Protein AF-A0A7S4HK98-F1 (afdb_monomer)

Sequence (183 aa):
VSPEKKTRKKNAKKYRDILRKHVAGGAINLVSKVQLLEAEMMKRTGKNSSEVLRKYQGAIASATRSGFLQDAALFNHLCANYCQAATALEDDYEVYILKAHEQYTSWGALEVARSLREGYPNAFGKGSGFSLKSSFKGHRSSVKFGVMADVAKRHSFGLSDLSDEKREDSTTTRPSSCLQKRQ

Mean predicted aligned error: 14.78 Å

Nearest PDB structures (foldseek):
  4uer-assembly1_a  TM=5.475E-01  e=7.858E-01  Lachancea kluyveri
  4i1a-assembly3_B  TM=5.713E-01  e=3.923E+00  Bacillus subtilis subsp. subtilis str. 168
  4u1d-assembly3_A  TM=4.390E-01  e=2.062E+00  Saccharomyces cerevisiae S288C
  3cvn-assembly1_A  TM=4.508E-01  e=5.128E+00  unclassified
  6yxx-assembly1_BE  TM=4.884E-01  e=8.306E+00  Trypanosoma brucei brucei

Radius of gyration: 23.7 Å; Cα contacts (8 Å, |Δi|>4): 127; chains: 1; bounding box: 60×57×71 Å

Foldseek 3Di:
DPPVVVVVLVVLVVVLVVLVVVVVVPPLVSPLVNLLSVLVNCLVVPPDPVVSLVSLVVSLVSCVVVVVLQSNLVSLQVSLVSLCVDPVRVVPSLVSLVSSLVSCVVVPVPVVSVVSCVVCVVSPDDDDPPPPPPPPPDDPDDDPPDDDPDVVPVPPDDDDDDDDDDDDDDDDDYDDDDDDDDD

Solvent-accessible surface area (backbone atoms only — not comparable to full-atom values): 11222 Å² total; per-residue (Å²): 131,61,71,66,62,55,52,54,53,53,49,54,52,51,54,44,52,54,49,46,53,42,36,75,72,65,39,66,88,45,48,28,58,42,34,39,53,51,21,57,53,36,58,76,69,68,54,62,64,67,61,32,50,53,28,36,52,52,16,30,53,46,19,49,76,71,66,38,39,63,58,21,16,52,44,25,41,55,44,16,58,49,23,56,72,32,84,94,35,45,90,56,17,42,66,27,43,55,49,16,34,53,28,24,45,74,69,63,43,51,67,61,25,50,53,51,49,69,74,39,48,75,69,75,52,78,88,71,86,76,76,74,84,72,83,80,75,89,68,98,72,82,87,80,90,73,89,82,80,71,79,62,66,83,76,73,80,87,92,81,87,90,81,88,88,82,84,88,86,85,89,80,85,87,83,84,88,79,91,79,90,79,134

Organism: NCBI:txid265563

Secondary structure (DSSP, 8-state):
--HHHHHHHHHHHHHHHHHHHHHHTT-GGGHHHHHHHHHHHHHHHT--HHHHHHHHHHHHHHHHHTT-HHHHHHHHHHHHHHHHHSTTSGGGHHHHHHHHHHHHHHHT-HHHHHHHHHH-HHHH-S-----------------------TTSGGG----------------------------

pLDDT: mean 74.13, std 24.37, range [31.53, 96.31]

Structure (mmCIF, N/CA/C/O backbone):
data_AF-A0A7S4HK98-F1
#
_entry.id   AF-A0A7S4HK98-F1
#
loop_
_atom_site.group_PDB
_atom_site.id
_atom_site.type_symbol
_atom_site.label_atom_id
_atom_site.label_alt_id
_atom_site.label_comp_id
_atom_site.label_asym_id
_atom_site.label_entity_id
_atom_site.label_seq_id
_atom_site.pdbx_PDB_ins_code
_atom_site.Cartn_x
_atom_site.Cartn_y
_atom_site.Cartn_z
_atom_site.occupancy
_atom_site.B_iso_or_equiv
_atom_site.auth_seq_id
_atom_site.auth_comp_id
_atom_site.auth_asym_id
_atom_site.auth_atom_id
_atom_site.pdbx_PDB_model_num
ATOM 1 N N . VAL A 1 1 ? 4.332 19.457 17.292 1.00 61.91 1 VAL A N 1
ATOM 2 C CA . VAL A 1 1 ? 3.512 18.954 16.151 1.00 61.91 1 VAL A CA 1
ATOM 3 C C . VAL A 1 1 ? 2.540 20.044 15.712 1.00 61.91 1 VAL A C 1
ATOM 5 O O . VAL A 1 1 ? 1.670 20.381 16.509 1.00 61.91 1 VAL A O 1
ATOM 8 N N . SER A 1 2 ? 2.697 20.589 14.495 1.00 70.94 2 SER A N 1
ATOM 9 C CA . SER A 1 2 ? 1.791 21.600 13.905 1.00 70.94 2 SER A CA 1
ATOM 10 C C . SER A 1 2 ? 0.311 21.154 13.980 1.00 70.94 2 SER A C 1
ATOM 12 O O . SER A 1 2 ? 0.048 19.952 13.828 1.00 70.94 2 SER A O 1
ATOM 14 N N . PRO A 1 3 ? -0.647 22.066 14.252 1.00 70.56 3 PRO A N 1
ATOM 15 C CA . PRO A 1 3 ? -2.062 21.739 14.475 1.00 70.56 3 PRO A CA 1
ATOM 16 C C . PRO A 1 3 ? -2.681 20.909 13.342 1.00 70.56 3 PRO A C 1
ATOM 18 O O . PRO A 1 3 ? -3.393 19.941 13.614 1.00 70.56 3 PRO A O 1
ATOM 21 N N . GLU A 1 4 ? -2.315 21.171 12.086 1.00 77.50 4 GLU A N 1
ATOM 22 C CA . GLU A 1 4 ? -2.798 20.401 10.933 1.00 77.50 4 GLU A CA 1
ATOM 23 C C . GLU A 1 4 ? -2.441 18.914 11.010 1.00 77.50 4 GLU A C 1
ATOM 25 O O . GLU A 1 4 ? -3.256 18.036 10.711 1.00 77.50 4 GLU A O 1
ATOM 30 N N . LYS A 1 5 ? -1.215 18.601 11.447 1.00 74.88 5 LYS A N 1
ATOM 31 C CA . LYS A 1 5 ? -0.726 17.219 11.548 1.00 74.88 5 LYS A CA 1
ATOM 32 C C . LYS A 1 5 ? -1.523 16.438 12.599 1.00 74.88 5 LYS A C 1
ATOM 34 O O . LYS A 1 5 ? -1.794 15.251 12.403 1.00 74.88 5 LYS A O 1
ATOM 39 N N . LYS A 1 6 ? -1.948 17.102 13.684 1.00 76.06 6 LYS A N 1
ATOM 40 C CA . LYS A 1 6 ? -2.817 16.509 14.716 1.00 76.06 6 LYS A CA 1
ATOM 41 C C . LYS A 1 6 ? -4.207 16.199 14.149 1.00 76.06 6 LYS A C 1
ATOM 43 O O . LYS A 1 6 ? -4.704 15.094 14.364 1.00 76.06 6 LYS A O 1
ATOM 48 N N . THR A 1 7 ? -4.797 17.115 13.382 1.00 85.88 7 THR A N 1
ATOM 49 C CA . THR A 1 7 ? -6.105 16.915 12.733 1.00 85.88 7 THR A CA 1
ATOM 50 C C . THR A 1 7 ? -6.070 15.763 11.730 1.00 85.88 7 THR A C 1
ATOM 52 O O . THR A 1 7 ? -6.901 14.860 11.805 1.00 85.88 7 THR A O 1
ATOM 55 N N . ARG A 1 8 ? -5.046 15.697 10.866 1.00 85.31 8 ARG A N 1
ATOM 56 C CA . ARG A 1 8 ? -4.873 14.583 9.912 1.00 85.31 8 ARG A CA 1
ATOM 57 C C . ARG A 1 8 ? -4.751 13.228 10.620 1.00 85.31 8 ARG A C 1
ATOM 59 O O . ARG A 1 8 ? -5.340 12.249 10.170 1.00 85.31 8 ARG A O 1
ATOM 66 N N . LYS A 1 9 ? -4.043 13.162 11.756 1.00 85.25 9 LYS A N 1
ATOM 67 C CA . LYS A 1 9 ? -3.934 11.938 12.576 1.00 85.25 9 LYS A CA 1
ATOM 68 C C . LYS A 1 9 ? -5.287 11.511 13.157 1.00 85.25 9 LYS A C 1
ATOM 70 O O . LYS A 1 9 ? -5.614 10.327 13.118 1.00 85.25 9 LYS A O 1
ATOM 75 N N . LYS A 1 10 ? -6.074 12.461 13.677 1.00 88.25 10 LYS A N 1
ATOM 76 C CA . LYS A 1 10 ? -7.430 12.193 14.188 1.00 88.25 10 LYS A CA 1
ATOM 77 C C . LYS A 1 10 ? -8.343 11.663 13.079 1.00 88.25 10 LYS A C 1
ATOM 79 O O . LYS A 1 10 ? -9.004 10.647 13.276 1.00 88.25 10 LYS A O 1
ATOM 84 N N . ASN A 1 11 ? -8.309 12.289 11.904 1.00 89.50 11 ASN A N 1
ATOM 85 C CA . ASN A 1 11 ? -9.111 11.873 10.754 1.00 89.50 11 ASN A CA 1
ATOM 86 C C . ASN A 1 11 ? -8.724 10.472 10.263 1.00 89.50 11 ASN A C 1
ATOM 88 O O . ASN A 1 11 ? -9.602 9.639 10.070 1.00 89.50 11 ASN A O 1
ATOM 92 N N . ALA A 1 12 ? -7.426 10.170 10.148 1.00 88.06 12 ALA A N 1
ATOM 93 C CA . ALA A 1 12 ? -6.956 8.835 9.774 1.00 88.06 12 ALA A CA 1
ATOM 94 C C . ALA A 1 12 ? -7.471 7.750 10.737 1.00 88.06 12 ALA A C 1
ATOM 96 O O . ALA A 1 12 ? -7.967 6.715 10.294 1.00 88.06 12 ALA A O 1
ATOM 97 N N . LYS A 1 13 ? -7.433 8.017 12.052 1.00 90.94 13 LYS A N 1
ATOM 98 C CA . LYS A 1 13 ? -7.985 7.105 13.065 1.00 90.94 13 LYS A CA 1
ATOM 99 C C . LYS A 1 13 ? -9.496 6.910 12.886 1.00 90.94 13 LYS A C 1
ATOM 101 O O . LYS A 1 13 ? -9.953 5.772 12.866 1.00 90.94 13 LYS A O 1
ATOM 106 N N . LYS A 1 14 ? -10.248 8.000 12.683 1.00 93.25 14 LYS A N 1
ATOM 107 C CA . LYS A 1 14 ? -11.699 7.960 12.431 1.00 93.25 14 LYS A CA 1
ATOM 108 C C . LYS A 1 14 ? -12.036 7.091 11.215 1.00 93.25 14 LYS A C 1
ATOM 110 O O . LYS A 1 14 ? -12.877 6.206 11.323 1.00 93.25 14 LYS A O 1
ATOM 115 N N . TYR A 1 15 ? -11.368 7.305 10.080 1.00 92.31 15 TYR A N 1
ATOM 116 C CA . TYR A 1 15 ? -11.624 6.527 8.862 1.00 92.31 15 TYR A CA 1
ATOM 117 C C . TYR A 1 15 ? -11.269 5.051 9.024 1.00 92.31 15 TYR A C 1
ATOM 119 O O . TYR A 1 15 ? -12.039 4.186 8.612 1.00 92.31 15 TYR A O 1
ATOM 127 N N . ARG A 1 16 ? -10.154 4.751 9.695 1.00 93.44 16 ARG A N 1
ATOM 128 C CA . ARG A 1 16 ? -9.779 3.376 10.029 1.00 93.44 16 ARG A CA 1
ATOM 129 C C . ARG A 1 16 ? -10.846 2.690 10.889 1.00 93.44 16 ARG A C 1
ATOM 131 O O . ARG A 1 16 ? -11.178 1.535 10.636 1.00 93.44 16 ARG A O 1
ATOM 138 N N . ASP A 1 17 ? -11.407 3.388 11.875 1.00 94.25 17 ASP A N 1
ATOM 139 C CA . ASP A 1 17 ? -12.444 2.832 12.750 1.00 94.25 17 ASP A CA 1
ATOM 140 C C . ASP A 1 17 ? -13.768 2.588 12.011 1.00 94.25 17 ASP A C 1
ATOM 142 O O . ASP A 1 17 ? -14.392 1.546 12.217 1.00 94.25 17 ASP A O 1
ATOM 146 N N . ILE A 1 18 ? -14.151 3.488 11.100 1.00 95.06 18 ILE A N 1
ATOM 147 C CA . ILE A 1 18 ? -15.320 3.313 10.223 1.00 95.06 18 ILE A CA 1
ATOM 148 C C . ILE A 1 18 ? -15.142 2.074 9.339 1.00 95.06 18 ILE A C 1
ATOM 150 O O . ILE A 1 18 ? -15.997 1.190 9.340 1.00 95.06 18 ILE A O 1
ATOM 154 N N . LEU A 1 19 ? -14.012 1.959 8.635 1.00 94.38 19 LEU A N 1
ATOM 155 C CA . LEU A 1 19 ? -13.746 0.812 7.763 1.00 94.38 19 LEU A CA 1
ATOM 156 C C . LEU A 1 19 ? -13.720 -0.503 8.545 1.00 94.38 19 LEU A C 1
ATOM 158 O O . LEU A 1 19 ? -14.283 -1.497 8.098 1.00 94.38 19 LEU A O 1
ATOM 162 N N . ARG A 1 20 ? -13.146 -0.502 9.751 1.00 94.19 20 ARG A N 1
ATOM 163 C CA . ARG A 1 20 ? -13.158 -1.669 10.636 1.00 94.19 20 ARG A CA 1
ATOM 164 C C . ARG A 1 20 ? -14.574 -2.082 11.040 1.00 94.19 20 ARG A C 1
ATOM 166 O O . ARG A 1 20 ? -14.846 -3.276 11.096 1.00 94.19 20 ARG A O 1
ATOM 173 N N . LYS A 1 21 ? -15.477 -1.126 11.287 1.00 95.75 21 LYS A N 1
ATOM 174 C CA . LYS A 1 21 ? -16.890 -1.425 11.565 1.00 95.75 21 LYS A CA 1
ATOM 175 C C . LYS A 1 21 ? -17.556 -2.116 10.372 1.00 95.75 21 LYS A C 1
ATOM 177 O O . LYS A 1 21 ? -18.278 -3.085 10.567 1.00 95.75 21 LYS A O 1
ATOM 182 N N . HIS A 1 22 ? -17.272 -1.672 9.148 1.00 94.38 22 HIS A N 1
ATOM 183 C CA . HIS A 1 22 ? -17.785 -2.332 7.944 1.00 94.38 22 HIS A CA 1
ATOM 184 C C . HIS A 1 22 ? -17.199 -3.732 7.744 1.00 94.38 22 HIS A C 1
ATOM 186 O O . HIS A 1 22 ? -17.935 -4.653 7.405 1.00 94.38 22 HIS A O 1
ATOM 192 N N . VAL A 1 23 ? -15.902 -3.917 8.005 1.00 95.12 23 VAL A N 1
ATOM 193 C CA . VAL A 1 23 ? -15.266 -5.244 7.973 1.00 95.12 23 VAL A CA 1
ATOM 194 C C . VAL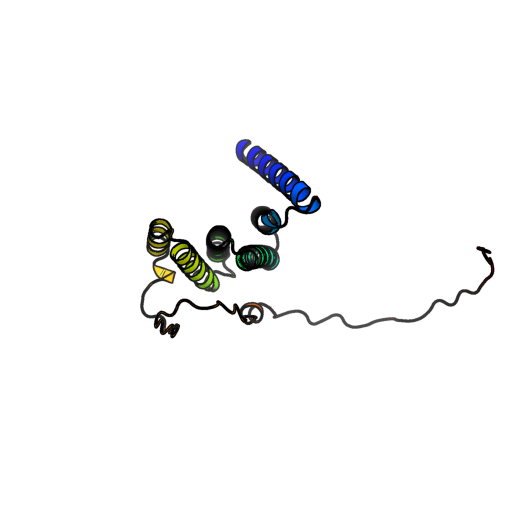 A 1 23 ? -15.912 -6.183 8.995 1.00 95.12 23 VAL A C 1
ATOM 196 O O . VAL A 1 23 ? -16.230 -7.316 8.651 1.00 95.12 23 VAL A O 1
ATOM 199 N N . ALA A 1 24 ? -16.176 -5.708 10.218 1.00 93.25 24 ALA A N 1
ATOM 200 C CA . ALA A 1 24 ? -16.885 -6.482 11.240 1.00 93.25 24 ALA A CA 1
ATOM 201 C C . ALA A 1 24 ? -18.327 -6.831 10.826 1.00 93.25 24 ALA A C 1
ATOM 203 O O . ALA A 1 24 ? -18.837 -7.877 11.209 1.00 93.25 24 ALA A O 1
ATOM 204 N N . GLY A 1 25 ? -18.961 -5.983 10.011 1.00 92.94 25 GLY A N 1
ATOM 205 C CA . GLY A 1 25 ? -20.259 -6.245 9.386 1.00 92.94 25 GLY A CA 1
ATOM 206 C C . GLY A 1 25 ? -20.213 -7.141 8.141 1.00 92.94 25 GLY A C 1
ATOM 207 O O . GLY A 1 25 ? -21.241 -7.296 7.494 1.00 92.94 25 GLY A O 1
ATOM 208 N N . GLY A 1 26 ? -19.053 -7.704 7.776 1.00 91.94 26 GLY A N 1
ATOM 209 C CA . GLY A 1 26 ? -18.911 -8.655 6.665 1.00 91.94 26 GLY A CA 1
ATOM 210 C C . GLY A 1 26 ? -18.360 -8.078 5.356 1.00 91.94 26 GLY A C 1
ATOM 211 O O . GLY A 1 26 ? -18.291 -8.789 4.356 1.00 91.94 26 GLY A O 1
ATOM 212 N N . ALA A 1 27 ? -17.923 -6.814 5.321 1.00 92.56 27 ALA A N 1
ATOM 213 C CA . ALA A 1 27 ? -17.342 -6.214 4.116 1.00 92.56 27 ALA A CA 1
ATOM 214 C C . ALA A 1 27 ? -15.883 -6.667 3.884 1.00 92.56 27 ALA A C 1
ATOM 216 O O . ALA A 1 27 ? -14.932 -5.932 4.164 1.00 92.56 27 ALA A O 1
ATOM 217 N N . ILE A 1 28 ? -15.702 -7.873 3.338 1.00 89.38 28 ILE A N 1
ATOM 218 C CA . ILE A 1 28 ? -14.384 -8.501 3.104 1.00 89.38 28 ILE A CA 1
ATOM 219 C C . ILE A 1 28 ? -13.495 -7.650 2.178 1.00 89.38 28 ILE A C 1
ATOM 221 O O . ILE A 1 28 ? -12.294 -7.524 2.413 1.00 89.38 28 ILE A O 1
ATOM 225 N N . ASN A 1 29 ? -14.087 -6.969 1.191 1.00 91.62 29 ASN A N 1
ATOM 226 C CA . ASN A 1 29 ? -13.370 -6.115 0.232 1.00 91.62 29 ASN A CA 1
ATOM 227 C C . ASN A 1 29 ? -12.611 -4.944 0.886 1.00 91.62 29 ASN A C 1
ATOM 229 O O . ASN A 1 29 ? -11.730 -4.350 0.271 1.00 91.62 29 ASN A O 1
ATOM 233 N N . LEU A 1 30 ? -12.956 -4.581 2.126 1.00 93.06 30 LEU A N 1
ATOM 234 C CA . LEU A 1 30 ? -12.325 -3.479 2.855 1.00 93.06 30 LEU A CA 1
ATOM 235 C C . LEU A 1 30 ? -11.181 -3.939 3.768 1.00 93.06 30 LEU A C 1
ATOM 237 O O . LEU A 1 30 ? -10.451 -3.095 4.290 1.00 93.06 30 LEU A O 1
ATOM 241 N N . VAL A 1 31 ? -10.996 -5.250 3.953 1.00 93.25 31 VAL A N 1
ATOM 242 C CA . VAL A 1 31 ? -9.978 -5.816 4.855 1.00 93.25 31 VAL A CA 1
ATOM 243 C C . VAL A 1 31 ? -8.580 -5.336 4.473 1.00 93.25 31 VAL A C 1
ATOM 245 O O . VAL A 1 31 ? -7.825 -4.879 5.333 1.00 93.25 31 VAL A O 1
ATOM 248 N N . SER A 1 32 ? -8.254 -5.382 3.182 1.00 93.88 32 SER A N 1
ATOM 249 C CA . SER A 1 32 ? -6.950 -4.978 2.651 1.00 93.88 32 SER A CA 1
ATOM 250 C C . SER A 1 32 ? -6.653 -3.491 2.925 1.00 93.88 32 SER A C 1
ATOM 252 O O . SER A 1 32 ? -5.564 -3.135 3.376 1.00 93.88 32 SER A O 1
ATOM 254 N N . LYS A 1 33 ? -7.663 -2.623 2.777 1.00 94.31 33 LYS A N 1
ATOM 255 C CA . LYS A 1 33 ? -7.577 -1.178 3.049 1.00 94.31 33 LYS A CA 1
ATOM 256 C C . LYS A 1 33 ? -7.391 -0.880 4.537 1.00 94.31 33 LYS A C 1
ATOM 258 O O . LYS A 1 33 ? -6.614 0.003 4.895 1.00 94.31 33 LYS A O 1
ATOM 263 N N . VAL A 1 34 ? -8.064 -1.627 5.417 1.00 95.19 34 VAL A N 1
ATOM 264 C CA . VAL A 1 34 ? -7.862 -1.506 6.872 1.00 95.19 34 VAL A CA 1
ATOM 265 C C . VAL A 1 34 ? -6.432 -1.889 7.249 1.00 95.19 34 VAL A C 1
ATOM 267 O O . VAL A 1 34 ? -5.790 -1.155 7.999 1.00 95.19 34 VAL A O 1
ATOM 270 N N . GLN A 1 35 ? -5.913 -2.993 6.705 1.00 94.06 35 GLN A N 1
ATOM 271 C CA . GLN A 1 35 ? -4.543 -3.445 6.965 1.00 94.06 35 GLN A CA 1
ATOM 272 C C . GLN A 1 35 ? -3.500 -2.410 6.520 1.00 94.06 35 GLN A C 1
ATOM 274 O O . GLN A 1 35 ? -2.561 -2.137 7.270 1.00 94.06 35 GLN A O 1
ATOM 279 N N . LEU A 1 36 ? -3.701 -1.778 5.359 1.00 95.38 36 LEU A N 1
ATOM 280 C CA . LEU A 1 36 ? -2.841 -0.692 4.889 1.00 95.3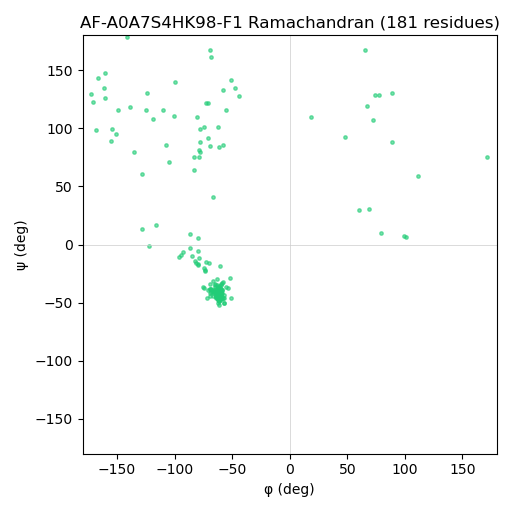8 36 LEU A CA 1
ATOM 281 C C . LEU A 1 36 ? -2.849 0.509 5.845 1.00 95.38 36 LEU A C 1
ATOM 283 O O . LEU A 1 36 ? -1.791 1.017 6.215 1.00 95.38 36 LEU A O 1
ATOM 287 N N . LEU A 1 37 ? -4.034 0.968 6.263 1.00 94.12 37 LEU A N 1
ATOM 288 C CA . LEU A 1 37 ? -4.140 2.102 7.185 1.00 94.12 37 LEU A CA 1
ATOM 289 C C . LEU A 1 37 ? -3.450 1.809 8.517 1.00 94.12 37 LEU A C 1
ATOM 291 O O . LEU A 1 37 ? -2.812 2.693 9.086 1.00 94.12 37 LEU A O 1
ATOM 295 N N . GLU A 1 38 ? -3.544 0.573 9.008 1.00 92.62 38 GLU A N 1
ATOM 296 C CA . GLU A 1 38 ? -2.800 0.153 10.192 1.00 92.62 38 GLU A CA 1
ATOM 297 C C . GLU A 1 38 ? -1.286 0.233 9.960 1.00 92.62 38 GLU A C 1
ATOM 299 O O . GLU A 1 38 ? -0.592 0.793 10.810 1.00 92.62 38 GLU A O 1
ATOM 304 N N . ALA A 1 39 ? -0.778 -0.244 8.816 1.00 93.81 39 ALA A N 1
ATOM 305 C CA . ALA A 1 39 ? 0.642 -0.169 8.452 1.00 93.81 39 ALA A CA 1
ATOM 306 C C . ALA A 1 39 ? 1.168 1.279 8.445 1.00 93.81 39 ALA A C 1
ATOM 308 O O . ALA A 1 39 ? 2.143 1.592 9.133 1.00 93.81 39 ALA A O 1
ATOM 309 N N . GLU A 1 40 ? 0.469 2.191 7.768 1.00 92.88 40 GLU A N 1
ATOM 310 C CA . GLU A 1 40 ? 0.835 3.613 7.706 1.00 92.88 40 GLU A CA 1
ATOM 311 C C . GLU A 1 40 ? 0.752 4.302 9.078 1.00 92.88 40 GLU A C 1
ATOM 313 O O . GLU A 1 40 ? 1.591 5.136 9.433 1.00 92.88 40 GLU A O 1
ATOM 318 N N . MET A 1 41 ? -0.230 3.939 9.909 1.00 90.94 41 MET A N 1
ATOM 319 C CA . MET A 1 41 ? -0.295 4.437 11.284 1.00 90.94 41 MET A CA 1
ATOM 320 C C . MET A 1 41 ? 0.903 3.962 12.114 1.00 90.94 41 MET A C 1
ATOM 322 O O . MET A 1 41 ? 1.459 4.766 12.864 1.00 90.94 41 MET A O 1
ATOM 326 N N . MET A 1 42 ? 1.320 2.701 11.963 1.00 90.50 42 MET A N 1
ATOM 327 C CA . MET A 1 42 ? 2.457 2.136 12.698 1.00 90.50 42 MET A CA 1
ATOM 328 C C . MET A 1 42 ? 3.794 2.740 12.267 1.00 90.50 42 MET A C 1
ATOM 330 O O . MET A 1 42 ? 4.587 3.108 13.139 1.00 90.50 42 MET A O 1
ATOM 334 N N . LYS A 1 43 ? 3.987 2.949 10.956 1.00 90.19 43 LYS A N 1
ATOM 335 C CA . LYS A 1 43 ? 5.119 3.694 10.381 1.00 90.19 43 LYS A CA 1
ATOM 336 C C . LYS A 1 43 ? 5.289 5.056 11.054 1.00 90.19 43 LYS A C 1
ATOM 338 O O . LYS A 1 43 ? 6.384 5.420 11.462 1.00 90.19 43 LYS A O 1
ATOM 343 N N . ARG A 1 44 ? 4.195 5.804 11.241 1.00 86.12 44 ARG A N 1
ATOM 344 C CA . ARG A 1 44 ? 4.236 7.142 11.866 1.00 86.12 44 ARG A CA 1
ATOM 345 C C . ARG A 1 44 ? 4.462 7.120 13.374 1.00 86.12 44 ARG A C 1
ATOM 347 O O . ARG A 1 44 ? 4.861 8.138 13.931 1.00 86.12 44 ARG A O 1
ATOM 354 N N . THR A 1 45 ? 4.145 6.016 14.044 1.00 84.31 45 THR A N 1
ATOM 355 C CA . THR A 1 45 ? 4.387 5.860 15.486 1.00 84.31 45 THR A CA 1
ATOM 356 C C . THR A 1 45 ? 5.784 5.336 15.813 1.00 84.31 45 THR A C 1
ATOM 358 O O . THR A 1 45 ? 6.091 5.236 16.992 1.00 84.31 45 THR A O 1
ATOM 361 N N . GLY A 1 46 ? 6.612 5.018 14.809 1.00 77.38 46 GLY A N 1
ATOM 362 C CA . GLY A 1 46 ? 7.971 4.513 15.024 1.00 77.38 46 GLY A CA 1
ATOM 363 C C . GLY A 1 46 ? 8.009 3.107 15.625 1.00 77.38 46 GLY A C 1
ATOM 364 O O . GLY A 1 46 ? 8.909 2.796 16.394 1.00 77.38 46 GLY A O 1
ATOM 365 N N . LYS A 1 47 ? 7.005 2.269 15.327 1.00 79.31 47 LYS A N 1
ATOM 366 C CA . LYS A 1 47 ? 7.036 0.858 15.737 1.00 79.31 47 LYS A CA 1
ATOM 367 C C . LYS A 1 47 ? 8.119 0.095 14.973 1.00 79.31 47 LYS A C 1
ATOM 369 O O . LYS A 1 47 ? 8.531 0.526 13.899 1.00 79.31 47 LYS A O 1
ATOM 374 N N . ASN A 1 48 ? 8.500 -1.063 15.510 1.00 85.38 48 ASN A N 1
ATOM 375 C CA . ASN A 1 48 ? 9.468 -1.990 14.923 1.00 85.38 48 ASN A CA 1
ATOM 376 C C . ASN A 1 48 ? 9.244 -2.181 13.415 1.00 85.38 48 ASN A C 1
ATOM 378 O O . ASN A 1 48 ? 8.140 -2.535 12.984 1.00 85.38 48 ASN A O 1
ATOM 382 N N . SER A 1 49 ? 10.300 -1.991 12.621 1.00 85.81 49 SER A N 1
ATOM 383 C CA . SER A 1 49 ? 10.217 -2.015 11.156 1.00 85.81 49 SER A CA 1
ATOM 384 C C . SER A 1 49 ? 9.695 -3.342 10.601 1.00 85.81 49 SER A C 1
ATOM 386 O O . SER A 1 49 ? 8.941 -3.358 9.628 1.00 85.81 49 SER A O 1
ATOM 388 N N . SER A 1 50 ? 10.005 -4.452 11.275 1.00 86.38 50 SER A N 1
ATOM 389 C CA . SER A 1 50 ? 9.515 -5.790 10.930 1.00 86.38 50 SER A CA 1
ATOM 390 C C . SER A 1 50 ? 7.992 -5.923 11.049 1.00 86.38 50 SER A C 1
ATOM 392 O O . SER A 1 50 ? 7.349 -6.533 10.194 1.00 86.38 50 SER A O 1
ATOM 394 N N . GLU A 1 51 ? 7.373 -5.320 12.069 1.00 90.00 51 GLU A N 1
ATOM 395 C CA . GLU A 1 51 ? 5.917 -5.358 12.241 1.00 90.00 51 GLU A CA 1
ATOM 396 C C . GLU A 1 51 ? 5.191 -4.516 11.197 1.00 90.00 51 GLU A C 1
ATOM 398 O O . GLU A 1 51 ? 4.132 -4.913 10.699 1.00 90.00 51 GLU A O 1
ATOM 403 N N . VAL A 1 52 ? 5.765 -3.357 10.867 1.00 91.69 52 VAL A N 1
ATOM 404 C CA . VAL A 1 52 ? 5.252 -2.470 9.822 1.00 91.69 52 VAL A CA 1
ATOM 405 C C . VA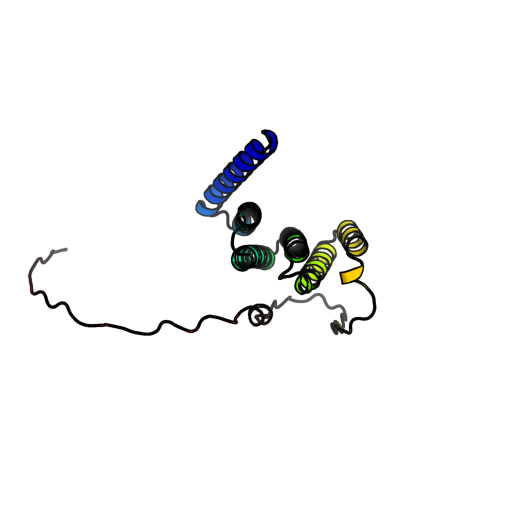L A 1 52 ? 5.288 -3.192 8.477 1.00 91.69 52 VAL A C 1
ATOM 407 O O . VAL A 1 52 ? 4.267 -3.252 7.788 1.00 91.69 52 VAL A O 1
ATOM 410 N N . LEU A 1 53 ? 6.419 -3.822 8.146 1.00 91.12 53 LEU A N 1
ATOM 411 C CA . LEU A 1 53 ? 6.587 -4.583 6.910 1.00 91.12 53 LEU A 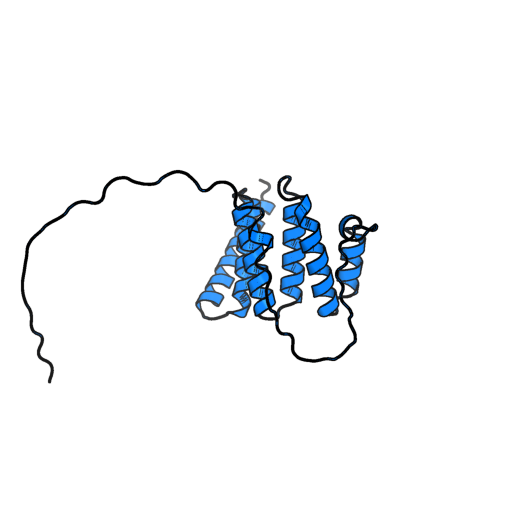C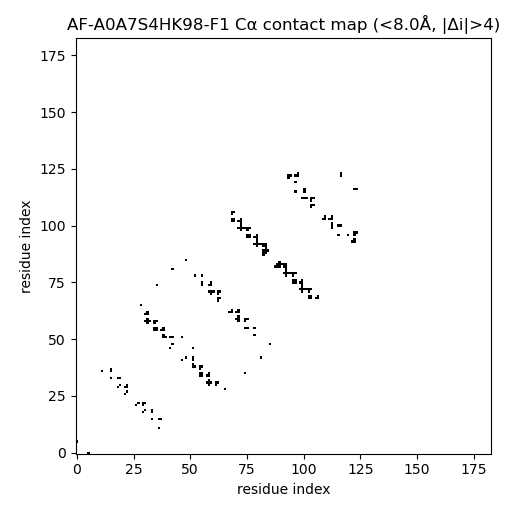A 1
ATOM 412 C C . LEU A 1 53 ? 5.610 -5.762 6.824 1.00 91.12 53 LEU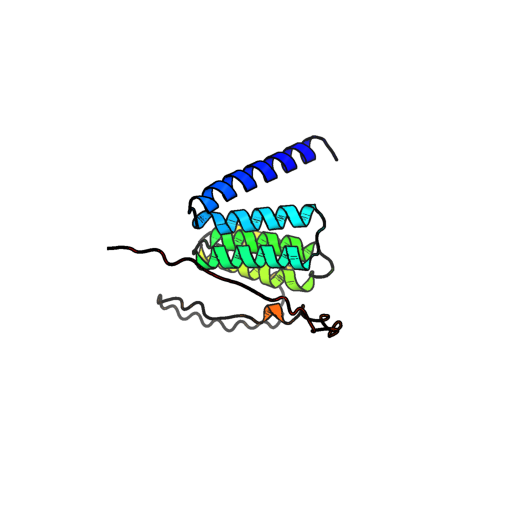 A C 1
ATOM 414 O O . LEU A 1 53 ? 4.911 -5.911 5.822 1.00 91.12 53 LEU A O 1
ATOM 418 N N . ARG A 1 54 ? 5.468 -6.546 7.902 1.00 92.56 54 ARG A N 1
ATOM 419 C CA . ARG A 1 54 ? 4.506 -7.661 7.980 1.00 92.56 54 ARG A CA 1
ATOM 420 C C . ARG A 1 54 ? 3.076 -7.205 7.686 1.00 92.56 54 ARG A C 1
ATOM 422 O O . ARG A 1 54 ? 2.294 -7.929 7.071 1.00 92.56 54 ARG A O 1
ATOM 429 N N . LYS A 1 55 ? 2.716 -5.996 8.118 1.00 94.19 55 LYS A N 1
ATOM 430 C CA . LYS A 1 55 ? 1.383 -5.427 7.897 1.00 94.19 55 LYS A CA 1
ATOM 431 C C . LYS A 1 55 ? 1.174 -4.958 6.459 1.00 94.19 55 LYS A C 1
ATOM 433 O O . LYS A 1 55 ? 0.099 -5.224 5.920 1.00 94.19 55 LYS A O 1
ATOM 438 N N . TYR A 1 56 ? 2.188 -4.382 5.810 1.00 95.12 56 TYR A N 1
ATOM 439 C CA . TYR A 1 56 ? 2.146 -4.133 4.363 1.00 95.12 56 TYR A CA 1
ATOM 440 C C . TYR A 1 56 ? 2.022 -5.429 3.565 1.00 95.12 56 TYR A C 1
ATOM 442 O O . TYR A 1 56 ? 1.134 -5.545 2.724 1.00 95.12 56 TYR A O 1
ATOM 450 N N . GLN A 1 57 ? 2.853 -6.428 3.865 1.00 94.06 57 GLN A N 1
ATOM 451 C CA . GLN A 1 57 ? 2.819 -7.725 3.187 1.00 94.06 57 GLN A CA 1
ATOM 452 C C . GLN A 1 57 ? 1.453 -8.407 3.336 1.00 94.06 57 GLN A C 1
ATOM 454 O O . GLN A 1 57 ? 0.910 -8.920 2.358 1.00 94.06 57 GLN A O 1
ATOM 459 N N . GLY A 1 58 ? 0.852 -8.345 4.529 1.00 94.75 58 GLY A N 1
ATOM 460 C CA . GLY A 1 58 ? -0.510 -8.824 4.763 1.00 94.75 58 GLY A CA 1
ATOM 461 C C . GLY A 1 58 ? -1.553 -8.101 3.904 1.00 94.75 58 GLY A C 1
ATOM 462 O O . GLY A 1 58 ? -2.395 -8.758 3.290 1.00 94.75 58 GLY A O 1
ATOM 463 N N . ALA A 1 59 ? -1.465 -6.770 3.801 1.00 95.75 59 ALA A N 1
ATOM 464 C CA . ALA A 1 59 ? -2.360 -5.971 2.963 1.00 95.75 59 ALA A CA 1
ATOM 465 C C . ALA A 1 59 ? -2.215 -6.311 1.470 1.00 95.75 59 ALA A C 1
ATOM 467 O O . ALA A 1 59 ? -3.220 -6.515 0.787 1.00 95.75 59 ALA A O 1
ATOM 468 N N . ILE A 1 60 ? -0.976 -6.433 0.977 1.00 95.38 60 ILE A N 1
ATOM 469 C CA . ILE A 1 60 ? -0.660 -6.810 -0.410 1.00 95.38 60 ILE A CA 1
ATOM 470 C C . ILE A 1 60 ? -1.214 -8.203 -0.721 1.00 95.38 60 ILE A C 1
ATOM 472 O O . ILE A 1 60 ? -1.881 -8.388 -1.740 1.00 95.38 60 ILE A O 1
ATOM 476 N N . ALA A 1 61 ? -0.986 -9.178 0.163 1.00 94.88 61 ALA A N 1
ATOM 477 C CA . ALA A 1 61 ? -1.476 -10.542 -0.012 1.00 94.88 61 ALA A CA 1
ATOM 478 C C . ALA A 1 61 ? -3.011 -10.597 -0.038 1.00 94.88 61 ALA A C 1
ATOM 480 O O . ALA A 1 61 ? -3.592 -11.282 -0.880 1.00 94.88 61 ALA A O 1
ATOM 481 N N . SER A 1 62 ? -3.669 -9.844 0.848 1.00 94.38 62 SER A N 1
ATOM 482 C CA . SER A 1 62 ? -5.129 -9.743 0.909 1.00 94.38 62 SER A CA 1
ATOM 483 C C . SER A 1 62 ? -5.720 -9.110 -0.358 1.00 94.38 62 SER A C 1
ATOM 485 O O . SER A 1 62 ? -6.652 -9.660 -0.949 1.00 94.38 62 SER A O 1
ATOM 487 N N . ALA A 1 63 ? -5.137 -8.003 -0.834 1.00 94.81 63 ALA A N 1
ATOM 488 C CA . ALA A 1 63 ? -5.559 -7.339 -2.070 1.00 94.81 63 ALA A CA 1
ATOM 489 C C . ALA A 1 63 ? -5.349 -8.226 -3.304 1.00 94.81 63 ALA A C 1
ATOM 491 O O . ALA A 1 63 ? -6.258 -8.369 -4.119 1.00 94.81 63 ALA A O 1
ATOM 492 N N . THR A 1 64 ? -4.190 -8.885 -3.394 1.00 93.31 64 THR A N 1
ATOM 493 C CA . THR A 1 64 ? -3.853 -9.786 -4.505 1.00 93.31 64 THR A CA 1
ATOM 494 C C . THR A 1 64 ? -4.802 -10.982 -4.550 1.00 93.31 64 THR A C 1
ATOM 496 O O . THR A 1 64 ? -5.337 -11.299 -5.607 1.00 93.31 64 THR A O 1
ATOM 499 N N . ARG A 1 65 ? -5.082 -11.609 -3.397 1.00 93.50 65 ARG A N 1
ATOM 500 C CA . ARG A 1 65 ? -6.024 -12.739 -3.302 1.00 93.50 65 ARG A CA 1
ATOM 501 C C . ARG A 1 65 ? -7.449 -12.346 -3.681 1.00 93.50 65 ARG A C 1
ATOM 503 O O . ARG A 1 65 ? -8.166 -13.154 -4.256 1.00 93.50 65 ARG A O 1
ATOM 510 N N . SER A 1 66 ? -7.843 -11.119 -3.359 1.00 91.88 66 SER A N 1
ATOM 511 C CA . SER A 1 66 ? -9.167 -10.587 -3.695 1.00 91.88 66 SER A CA 1
ATOM 512 C C . SER A 1 66 ? -9.268 -10.105 -5.150 1.00 91.88 66 SER A C 1
ATOM 514 O O . SER A 1 66 ? -10.348 -9.723 -5.584 1.00 91.88 66 SER A O 1
ATOM 516 N N . GLY A 1 67 ? -8.162 -10.099 -5.905 1.00 91.75 67 GLY A N 1
ATOM 517 C CA . GLY A 1 67 ? -8.124 -9.640 -7.297 1.00 91.75 67 GLY A CA 1
ATOM 518 C C . GLY A 1 67 ? -8.070 -8.118 -7.475 1.00 91.75 67 GLY A C 1
ATOM 519 O O . GLY A 1 67 ? -8.189 -7.634 -8.597 1.00 91.75 67 GLY A O 1
ATOM 520 N N . PHE A 1 68 ? -7.857 -7.344 -6.406 1.00 94.12 68 PHE A N 1
ATOM 521 C CA . PHE A 1 68 ? -7.721 -5.886 -6.483 1.00 94.12 68 PHE A CA 1
ATOM 522 C C . PHE A 1 68 ? -6.285 -5.501 -6.862 1.00 94.12 68 PHE A C 1
ATOM 524 O O . PHE A 1 68 ? -5.493 -5.085 -6.014 1.00 94.12 68 PHE A O 1
ATOM 531 N N . LEU A 1 69 ? -5.941 -5.670 -8.142 1.00 93.81 69 LEU A N 1
ATOM 532 C CA . LEU A 1 69 ? -4.589 -5.429 -8.664 1.00 93.81 69 LEU A CA 1
ATOM 533 C C . LEU A 1 69 ? -4.123 -3.986 -8.458 1.00 93.81 69 LEU A C 1
ATOM 535 O O . LEU A 1 69 ? -2.970 -3.772 -8.102 1.00 93.81 69 LEU A O 1
ATOM 539 N N . GLN A 1 70 ? -5.016 -3.009 -8.618 1.00 94.44 70 GLN A N 1
ATOM 540 C CA . GLN A 1 70 ? -4.704 -1.597 -8.403 1.00 94.44 70 GLN A CA 1
ATOM 541 C C . GLN A 1 70 ? -4.377 -1.288 -6.936 1.00 94.44 70 GLN A C 1
ATOM 543 O O . GLN A 1 70 ? -3.441 -0.545 -6.649 1.00 94.44 70 GLN A O 1
ATOM 548 N N . ASP A 1 71 ? -5.108 -1.908 -6.003 1.00 95.56 71 ASP A N 1
ATOM 549 C CA . ASP A 1 71 ? -4.860 -1.752 -4.569 1.00 95.56 71 ASP A CA 1
ATOM 550 C C . ASP A 1 71 ? -3.532 -2.431 -4.212 1.00 95.56 71 ASP A C 1
ATOM 552 O O . ASP A 1 71 ? -2.696 -1.841 -3.534 1.00 95.56 71 ASP A O 1
ATOM 556 N N . ALA A 1 72 ? -3.283 -3.637 -4.733 1.00 95.75 72 ALA A N 1
ATOM 557 C CA . ALA A 1 72 ? -2.015 -4.331 -4.540 1.00 95.75 72 ALA A CA 1
ATOM 558 C C . ALA A 1 72 ? -0.823 -3.525 -5.095 1.00 95.75 72 ALA A C 1
ATOM 560 O O . ALA A 1 72 ? 0.196 -3.417 -4.411 1.00 95.75 72 ALA A O 1
ATOM 561 N N . ALA A 1 73 ? -0.967 -2.905 -6.273 1.00 96.25 73 ALA A N 1
ATOM 562 C CA . ALA A 1 73 ? 0.068 -2.076 -6.891 1.00 96.25 73 ALA A CA 1
ATOM 563 C C . ALA A 1 73 ? 0.400 -0.858 -6.024 1.00 96.25 73 ALA A C 1
ATOM 565 O O . ALA A 1 73 ? 1.566 -0.592 -5.724 1.00 96.25 73 ALA A O 1
ATOM 566 N N . LEU A 1 74 ? -0.636 -0.165 -5.546 1.00 95.81 74 LEU A N 1
ATOM 567 C CA . LEU A 1 74 ? -0.491 0.957 -4.626 1.00 95.81 74 LEU A CA 1
ATOM 568 C C . LEU A 1 74 ? 0.194 0.532 -3.322 1.00 95.81 74 LEU A C 1
ATOM 570 O O . LEU A 1 74 ? 1.071 1.235 -2.823 1.00 95.81 74 LEU A O 1
ATOM 574 N N . PHE A 1 75 ? -0.179 -0.618 -2.762 1.00 96.31 75 PHE A N 1
ATOM 575 C CA . PHE A 1 75 ? 0.384 -1.085 -1.495 1.00 96.31 75 PHE A CA 1
ATOM 576 C C . PHE A 1 75 ? 1.850 -1.491 -1.645 1.00 96.31 75 PHE A C 1
ATOM 578 O O . PHE A 1 75 ? 2.649 -1.192 -0.760 1.00 96.31 75 PHE A O 1
ATOM 585 N N . ASN A 1 76 ? 2.215 -2.115 -2.768 1.00 95.62 76 ASN A N 1
ATOM 586 C CA . ASN A 1 76 ? 3.606 -2.399 -3.110 1.00 95.62 76 ASN A CA 1
ATOM 587 C C . ASN A 1 76 ? 4.420 -1.104 -3.240 1.00 95.62 76 ASN A C 1
ATOM 589 O O . ASN A 1 76 ? 5.497 -1.007 -2.658 1.00 95.62 76 ASN A O 1
ATOM 593 N N . HIS A 1 77 ? 3.889 -0.074 -3.905 1.00 94.88 77 HIS A N 1
ATOM 594 C CA . HIS A 1 77 ? 4.570 1.222 -4.015 1.00 94.88 77 HIS A CA 1
ATOM 595 C C . HIS A 1 77 ? 4.775 1.895 -2.648 1.00 94.88 77 HIS A C 1
ATOM 597 O O . HIS A 1 77 ? 5.870 2.362 -2.339 1.00 94.88 77 HIS A O 1
ATOM 603 N N . LEU A 1 78 ? 3.755 1.897 -1.785 1.00 94.94 78 LEU A N 1
ATOM 604 C CA . LEU A 1 78 ? 3.873 2.437 -0.424 1.00 94.94 78 LEU A CA 1
ATOM 605 C C . LEU A 1 78 ? 4.871 1.649 0.435 1.00 94.94 78 LEU A C 1
ATOM 607 O O . LEU A 1 78 ? 5.630 2.248 1.200 1.00 94.94 78 LEU A O 1
ATOM 611 N N . CYS A 1 79 ? 4.897 0.323 0.283 1.00 94.50 79 CYS A N 1
ATOM 612 C CA . CYS A 1 79 ? 5.864 -0.545 0.945 1.00 94.50 79 CYS A CA 1
ATOM 613 C C . CYS A 1 79 ? 7.292 -0.239 0.481 1.00 94.50 79 CYS A C 1
ATOM 615 O O . CYS A 1 79 ? 8.169 -0.063 1.321 1.00 94.50 79 CYS A O 1
ATOM 617 N N . ALA A 1 80 ? 7.516 -0.084 -0.826 1.00 93.44 80 ALA A N 1
ATOM 618 C CA . ALA A 1 80 ? 8.812 0.306 -1.374 1.00 93.44 80 ALA A CA 1
ATOM 619 C C . ALA A 1 80 ? 9.297 1.645 -0.807 1.00 93.44 80 ALA A C 1
ATOM 621 O O . ALA A 1 80 ? 10.427 1.742 -0.343 1.00 93.44 80 ALA A O 1
ATOM 622 N N . ASN A 1 81 ? 8.421 2.652 -0.758 1.00 92.31 81 ASN A N 1
ATOM 623 C CA . ASN A 1 81 ? 8.745 3.954 -0.167 1.00 92.31 81 ASN A CA 1
ATOM 624 C C . ASN A 1 81 ? 9.130 3.850 1.309 1.00 92.31 81 ASN A C 1
ATOM 626 O O . ASN A 1 81 ? 9.936 4.632 1.805 1.00 92.31 81 ASN A O 1
ATOM 630 N N . TYR A 1 82 ? 8.518 2.915 2.036 1.00 91.88 82 TYR A N 1
ATOM 631 C CA . TYR A 1 82 ? 8.889 2.657 3.417 1.00 91.88 82 TYR A CA 1
ATOM 632 C C . TYR A 1 82 ? 10.249 1.958 3.524 1.00 91.88 82 TYR A C 1
ATOM 634 O O . TYR A 1 82 ? 11.068 2.401 4.321 1.00 91.88 82 TYR A O 1
ATOM 642 N N . CYS A 1 83 ? 10.495 0.924 2.715 1.00 90.00 83 CYS A N 1
ATOM 643 C CA . CYS A 1 83 ? 11.771 0.211 2.664 1.00 90.00 83 CYS A CA 1
ATOM 644 C C . CYS A 1 83 ? 12.928 1.140 2.283 1.00 90.00 83 CYS A C 1
ATOM 646 O O . CYS A 1 83 ? 13.926 1.171 2.983 1.00 90.00 83 CYS A O 1
ATOM 648 N N . GLN A 1 84 ? 12.752 1.977 1.259 1.00 89.31 84 GLN A N 1
ATOM 649 C CA . GLN A 1 84 ? 13.755 2.955 0.833 1.00 89.31 84 GLN A CA 1
ATOM 650 C C . GLN A 1 84 ? 14.077 3.983 1.931 1.00 89.31 84 GLN A C 1
ATOM 652 O O . GLN A 1 84 ? 15.215 4.408 2.074 1.00 89.31 84 GLN A O 1
ATOM 657 N N . ALA A 1 85 ? 13.083 4.391 2.725 1.00 87.25 85 ALA A N 1
ATOM 658 C CA . ALA A 1 85 ? 13.297 5.327 3.830 1.00 87.25 85 ALA A CA 1
ATOM 659 C C . ALA A 1 85 ? 13.881 4.664 5.093 1.00 87.25 85 ALA A C 1
ATOM 661 O O . ALA A 1 85 ? 14.333 5.366 5.999 1.00 87.25 85 ALA A O 1
ATOM 662 N N . ALA A 1 86 ? 13.815 3.336 5.199 1.00 83.25 86 ALA A N 1
ATOM 663 C CA . ALA A 1 86 ? 14.306 2.579 6.339 1.00 83.25 86 ALA A CA 1
ATOM 664 C C . ALA A 1 86 ? 15.676 1.980 6.002 1.00 83.25 86 ALA A C 1
ATOM 666 O O . ALA A 1 86 ? 15.762 1.021 5.247 1.00 83.25 86 ALA A O 1
ATOM 667 N N . THR A 1 87 ? 16.738 2.481 6.633 1.00 72.56 87 THR A N 1
ATOM 668 C CA . THR A 1 87 ? 18.135 2.062 6.387 1.00 72.56 87 THR A CA 1
ATOM 669 C C . THR A 1 87 ? 18.377 0.550 6.456 1.00 72.56 87 THR A C 1
ATOM 671 O O . THR A 1 87 ? 19.260 0.041 5.784 1.00 72.56 87 THR A O 1
ATOM 674 N N . ALA A 1 88 ? 17.595 -0.190 7.245 1.00 73.69 88 ALA A N 1
ATOM 675 C CA . ALA A 1 88 ? 17.722 -1.645 7.364 1.00 73.69 88 ALA A CA 1
ATOM 676 C C . ALA A 1 88 ? 17.087 -2.442 6.204 1.00 73.69 88 ALA A C 1
ATOM 678 O O . ALA A 1 88 ? 17.257 -3.654 6.149 1.00 73.69 88 ALA A O 1
ATOM 679 N N . LEU A 1 89 ? 16.299 -1.798 5.337 1.00 75.06 89 LEU A N 1
ATOM 680 C CA . LEU A 1 89 ? 15.492 -2.440 4.289 1.00 75.06 89 LEU A CA 1
ATOM 681 C C . LEU A 1 89 ? 15.728 -1.816 2.905 1.00 75.06 89 LEU A C 1
ATOM 683 O O . LEU A 1 89 ? 14.940 -2.051 1.986 1.00 75.06 89 LEU A O 1
ATOM 687 N N . GLU A 1 90 ? 16.777 -1.008 2.760 1.00 74.56 90 GLU A N 1
ATOM 688 C CA . GLU A 1 90 ? 17.065 -0.284 1.523 1.00 74.56 90 GLU A CA 1
ATOM 689 C C . GLU A 1 90 ? 17.332 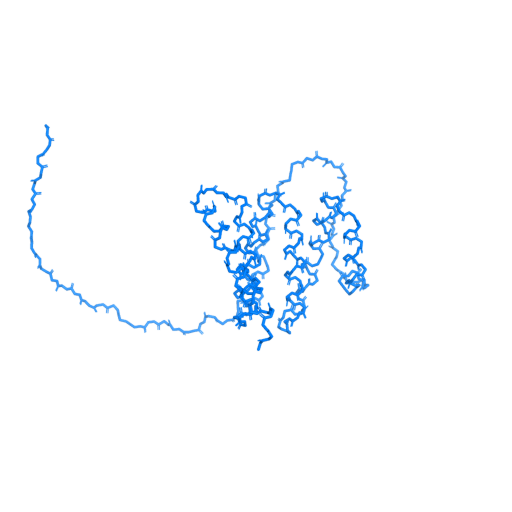-1.250 0.358 1.00 74.56 90 GLU A C 1
ATOM 691 O O . GLU A 1 90 ? 16.818 -1.048 -0.732 1.00 74.56 90 GLU A O 1
ATOM 696 N N . ASP A 1 91 ? 17.982 -2.389 0.586 1.00 76.00 91 ASP A N 1
ATOM 697 C CA . ASP A 1 91 ? 18.236 -3.356 -0.495 1.00 76.00 91 ASP A CA 1
ATOM 698 C C . ASP A 1 91 ? 16.966 -4.080 -0.994 1.00 76.00 91 ASP A C 1
ATOM 700 O O . ASP A 1 91 ? 16.954 -4.675 -2.072 1.00 76.00 91 ASP A O 1
ATOM 704 N N . ASP A 1 92 ? 15.864 -4.030 -0.236 1.00 82.56 92 ASP A N 1
ATOM 705 C CA . ASP A 1 92 ? 14.639 -4.776 -0.543 1.00 82.56 92 ASP A CA 1
ATOM 706 C C . ASP A 1 92 ? 13.587 -3.946 -1.312 1.00 82.56 92 ASP A C 1
ATOM 708 O O . ASP A 1 92 ? 12.594 -4.515 -1.785 1.00 82.56 92 ASP A O 1
ATOM 712 N N . TYR A 1 93 ? 13.739 -2.616 -1.452 1.00 89.94 93 TYR A N 1
ATOM 713 C CA . TYR A 1 93 ? 12.672 -1.777 -2.036 1.00 89.94 93 TYR A CA 1
ATOM 714 C C . TYR A 1 93 ? 12.419 -2.073 -3.524 1.00 89.94 93 TYR A C 1
ATOM 716 O O . TYR A 1 93 ? 11.275 -1.969 -3.981 1.00 89.94 93 TYR A O 1
ATOM 724 N N . GLU A 1 94 ? 13.451 -2.474 -4.272 1.00 90.44 94 GLU A N 1
ATOM 725 C CA . GLU A 1 94 ? 13.381 -2.707 -5.721 1.00 90.44 94 GLU A CA 1
ATOM 726 C C . GLU A 1 94 ? 12.351 -3.786 -6.077 1.00 90.44 94 GLU A C 1
ATOM 728 O O . GLU A 1 94 ? 11.552 -3.620 -7.000 1.00 90.44 94 GLU A O 1
ATOM 733 N N . VAL A 1 95 ? 12.289 -4.856 -5.277 1.00 91.62 95 VAL A N 1
ATOM 734 C CA . VAL A 1 95 ? 11.350 -5.970 -5.473 1.00 91.62 95 VAL A CA 1
ATOM 735 C C . VAL A 1 95 ? 9.899 -5.490 -5.411 1.00 91.62 95 VAL A C 1
ATOM 737 O O . VAL A 1 95 ? 9.048 -5.950 -6.176 1.00 91.62 95 VAL A O 1
ATOM 740 N N . TYR A 1 96 ? 9.595 -4.561 -4.504 1.00 93.75 96 TYR A N 1
ATOM 741 C CA . TYR A 1 96 ? 8.249 -4.012 -4.359 1.00 93.75 96 TYR A CA 1
ATOM 742 C C . TYR A 1 96 ? 7.915 -3.026 -5.485 1.00 93.75 96 TYR A C 1
ATOM 744 O O . TYR A 1 96 ? 6.787 -3.035 -5.977 1.00 93.75 96 TYR A O 1
ATOM 752 N N . ILE A 1 97 ? 8.883 -2.229 -5.951 1.00 94.06 97 ILE A N 1
ATOM 753 C CA . ILE A 1 97 ? 8.696 -1.336 -7.108 1.00 94.06 97 ILE A CA 1
ATOM 754 C C . ILE A 1 97 ? 8.424 -2.127 -8.390 1.00 94.06 97 ILE A C 1
ATOM 756 O O . ILE A 1 97 ? 7.476 -1.805 -9.110 1.00 94.06 97 ILE A O 1
ATOM 760 N N . LEU A 1 98 ? 9.190 -3.190 -8.649 1.00 93.56 98 LEU A N 1
ATOM 761 C CA . LEU A 1 98 ? 8.983 -4.062 -9.809 1.00 93.56 98 LEU A CA 1
ATOM 762 C C . LEU A 1 98 ? 7.576 -4.674 -9.795 1.00 93.56 98 LEU A C 1
ATOM 764 O O . LEU A 1 98 ? 6.848 -4.580 -10.784 1.00 93.56 98 LEU A O 1
ATOM 768 N N . LYS A 1 99 ? 7.137 -5.198 -8.643 1.00 94.25 99 LYS A N 1
ATOM 769 C CA . LYS A 1 99 ? 5.778 -5.739 -8.475 1.00 94.25 99 LYS A CA 1
ATOM 770 C C . LYS A 1 99 ? 4.692 -4.687 -8.680 1.00 94.25 99 LYS A C 1
ATOM 772 O O . LYS A 1 99 ? 3.693 -4.969 -9.339 1.00 94.25 99 LYS A O 1
ATOM 777 N N . ALA A 1 100 ? 4.868 -3.479 -8.142 1.00 95.31 100 ALA A N 1
ATOM 778 C CA . ALA A 1 100 ? 3.920 -2.388 -8.350 1.00 95.31 100 ALA A CA 1
ATOM 779 C C . ALA A 1 100 ? 3.799 -2.034 -9.841 1.00 95.31 100 ALA A C 1
ATOM 781 O O . ALA A 1 100 ? 2.688 -1.900 -10.354 1.00 95.31 100 ALA A O 1
ATOM 782 N N . HIS A 1 101 ? 4.926 -1.953 -10.552 1.00 95.69 101 HIS A N 1
ATOM 783 C CA . HIS A 1 101 ? 4.953 -1.704 -11.992 1.00 95.69 101 HIS A CA 1
ATOM 784 C C . HIS A 1 101 ? 4.227 -2.806 -12.780 1.00 95.69 101 HIS A C 1
ATOM 786 O O . HIS A 1 101 ? 3.389 -2.503 -13.633 1.00 95.69 101 HIS A O 1
ATOM 792 N N . GLU A 1 102 ? 4.508 -4.081 -12.500 1.00 94.81 102 GLU A N 1
ATOM 793 C CA . GLU A 1 102 ? 3.835 -5.221 -13.141 1.00 94.81 102 GLU A CA 1
ATOM 794 C C . GLU A 1 102 ? 2.321 -5.208 -12.904 1.00 94.81 102 GLU A C 1
ATOM 796 O O . GLU A 1 102 ? 1.540 -5.421 -13.835 1.00 94.81 102 GLU A O 1
ATOM 801 N N . GLN A 1 103 ? 1.889 -4.919 -11.675 1.00 95.56 103 GLN A N 1
ATOM 802 C CA . GLN A 1 103 ? 0.474 -4.879 -11.311 1.00 95.56 103 GLN A CA 1
ATOM 803 C C . GLN A 1 103 ? -0.256 -3.695 -11.956 1.00 95.56 103 GLN A C 1
ATOM 805 O O . GLN A 1 103 ? -1.350 -3.886 -12.486 1.00 95.56 103 GLN A O 1
ATOM 810 N N . TYR A 1 104 ? 0.351 -2.502 -11.995 1.00 95.94 104 TYR A N 1
ATOM 811 C CA . TYR A 1 104 ? -0.213 -1.361 -12.724 1.00 95.94 104 TYR A CA 1
ATOM 812 C C . TYR A 1 104 ? -0.290 -1.620 -14.229 1.00 95.94 104 TYR A C 1
ATOM 814 O O . TYR A 1 104 ? -1.307 -1.309 -14.847 1.00 95.94 104 TYR A O 1
ATOM 822 N N . THR A 1 105 ? 0.739 -2.246 -14.807 1.00 95.06 105 THR A N 1
ATOM 823 C CA . THR A 1 105 ? 0.747 -2.634 -16.225 1.00 95.06 105 THR A CA 1
ATOM 824 C C . THR A 1 105 ? -0.369 -3.636 -16.518 1.00 95.06 105 THR A C 1
ATOM 826 O O . THR A 1 105 ? -1.134 -3.447 -17.459 1.00 95.06 105 THR A O 1
ATOM 829 N N . SER A 1 106 ? -0.515 -4.662 -15.674 1.00 94.62 106 SER A N 1
ATOM 830 C CA . SER A 1 106 ? -1.550 -5.696 -15.813 1.00 94.62 106 SER A CA 1
ATOM 831 C C . SER A 1 106 ? -2.964 -5.141 -15.644 1.00 94.62 106 SER A C 1
ATOM 833 O O . SER A 1 106 ? -3.895 -5.614 -16.291 1.00 94.62 106 SER A O 1
ATOM 835 N N . TRP A 1 107 ? -3.136 -4.135 -14.784 1.00 94.75 107 TRP A N 1
ATOM 836 C CA . TRP A 1 107 ? -4.408 -3.438 -14.608 1.00 94.75 107 TRP A CA 1
ATOM 837 C C . TRP A 1 107 ? -4.732 -2.475 -15.767 1.00 94.75 107 TRP A C 1
ATOM 839 O O . TRP A 1 107 ? -5.896 -2.146 -15.977 1.00 94.75 107 TRP A O 1
ATOM 849 N N . GLY A 1 108 ? -3.728 -2.054 -16.544 1.00 94.56 108 GLY A N 1
ATOM 850 C CA . GLY A 1 108 ? -3.876 -1.138 -17.681 1.00 94.56 108 GLY A CA 1
ATOM 851 C C . GLY A 1 108 ? -3.529 0.324 -17.378 1.00 94.56 108 GLY A C 1
ATOM 852 O O . GLY A 1 108 ? -3.696 1.185 -18.239 1.00 94.56 108 GLY A O 1
ATOM 853 N N . ALA A 1 109 ? -2.998 0.631 -16.192 1.00 94.88 109 ALA A N 1
ATOM 854 C CA . ALA A 1 109 ? -2.526 1.970 -15.832 1.00 94.88 109 ALA A CA 1
ATOM 855 C C . ALA A 1 109 ? -1.099 2.220 -16.343 1.00 94.88 109 ALA A C 1
ATOM 857 O O . ALA A 1 109 ? -0.158 2.400 -15.567 1.00 94.88 109 ALA A O 1
ATOM 858 N N . LEU A 1 110 ? -0.945 2.225 -17.670 1.00 94.19 110 LEU A N 1
ATOM 859 C CA . LEU A 1 110 ? 0.356 2.323 -18.339 1.00 94.19 110 LEU A CA 1
ATOM 860 C C . LEU A 1 110 ? 1.102 3.616 -17.998 1.00 94.19 110 LEU A C 1
ATOM 862 O O . LEU A 1 110 ? 2.311 3.589 -17.797 1.00 94.19 110 LEU A O 1
ATOM 866 N N . GLU A 1 111 ? 0.383 4.730 -17.871 1.00 94.88 111 GLU A N 1
ATOM 867 C CA . GLU A 1 111 ? 0.994 6.025 -17.565 1.00 94.88 111 GLU A CA 1
ATOM 868 C C . GLU A 1 111 ? 1.546 6.084 -16.133 1.00 94.88 111 GLU A C 1
ATOM 870 O O . GLU A 1 111 ? 2.643 6.587 -15.897 1.00 94.88 111 GLU A O 1
ATOM 875 N N . VAL A 1 112 ? 0.835 5.477 -15.177 1.00 93.25 112 VAL A N 1
ATOM 876 C CA . VAL A 1 112 ? 1.318 5.341 -13.794 1.00 93.25 112 VAL A CA 1
ATOM 877 C C . VAL A 1 112 ? 2.531 4.412 -13.748 1.00 93.25 112 VAL A C 1
ATOM 879 O O . VAL A 1 112 ? 3.510 4.721 -13.075 1.00 93.25 112 VAL A O 1
ATOM 882 N N . ALA A 1 113 ? 2.508 3.306 -14.499 1.00 93.81 113 ALA A N 1
ATOM 883 C CA . ALA A 1 113 ? 3.650 2.400 -14.601 1.00 93.81 113 ALA A CA 1
ATOM 884 C C . ALA A 1 113 ? 4.878 3.084 -15.232 1.00 93.81 113 ALA A C 1
ATOM 886 O O . ALA A 1 113 ? 5.993 2.912 -14.740 1.00 93.81 113 ALA A O 1
ATOM 887 N N . ARG A 1 114 ? 4.681 3.910 -16.269 1.00 93.25 114 ARG A N 1
ATOM 888 C CA . ARG A 1 114 ? 5.735 4.721 -16.899 1.00 93.25 114 ARG A CA 1
ATOM 889 C C . ARG A 1 114 ? 6.333 5.718 -15.909 1.00 93.25 114 ARG A C 1
ATOM 891 O O . ARG A 1 114 ? 7.546 5.728 -15.723 1.00 93.25 114 ARG A O 1
ATOM 898 N N . SER A 1 115 ? 5.486 6.484 -15.220 1.00 93.75 115 SER A N 1
ATOM 899 C CA . SER A 1 115 ? 5.919 7.427 -14.184 1.00 93.75 115 SER A CA 1
ATOM 900 C C . SER A 1 115 ? 6.686 6.726 -13.057 1.00 93.75 115 SER A C 1
ATOM 902 O O . SER A 1 115 ? 7.711 7.229 -12.600 1.00 93.75 115 SER A O 1
ATOM 904 N N . LEU A 1 116 ? 6.248 5.529 -12.652 1.00 92.56 116 LEU A N 1
ATOM 905 C CA . LEU A 1 116 ? 6.945 4.728 -11.649 1.00 92.56 116 LEU A CA 1
ATOM 906 C C . LEU A 1 116 ? 8.322 4.270 -12.148 1.00 92.56 116 LEU A C 1
ATOM 908 O O . LEU A 1 116 ? 9.294 4.327 -11.405 1.00 92.56 116 LEU A O 1
ATOM 912 N N . ARG A 1 117 ? 8.438 3.857 -13.412 1.00 91.94 117 ARG A N 1
ATOM 913 C CA . ARG A 1 117 ? 9.731 3.490 -14.003 1.00 91.94 117 ARG A CA 1
ATOM 914 C C . ARG A 1 117 ? 10.708 4.664 -14.023 1.00 91.94 117 ARG A C 1
ATOM 916 O O . ARG A 1 117 ? 11.875 4.496 -13.688 1.00 91.94 117 ARG A O 1
ATOM 923 N N . GLU A 1 118 ? 10.222 5.841 -14.399 1.00 91.94 118 GLU A N 1
ATOM 924 C CA . GLU A 1 118 ? 11.022 7.066 -14.473 1.00 91.94 118 GLU A CA 1
ATOM 925 C C . GLU A 1 118 ? 11.442 7.577 -13.091 1.00 91.94 118 GLU A C 1
ATOM 927 O O . GLU A 1 118 ? 12.550 8.084 -12.940 1.00 91.94 118 GLU A O 1
ATOM 932 N N . GLY A 1 119 ? 10.593 7.405 -12.073 1.00 90.12 119 GLY A N 1
ATOM 933 C CA . GLY A 1 119 ? 10.881 7.823 -10.700 1.00 90.12 119 GLY A CA 1
ATOM 934 C C . GLY A 1 119 ? 11.896 6.946 -9.959 1.00 90.12 119 GLY A C 1
ATOM 935 O O . GLY A 1 119 ? 12.512 7.418 -9.007 1.00 90.12 119 GLY A O 1
ATOM 936 N N . TYR A 1 120 ? 12.092 5.693 -10.384 1.00 89.25 120 TYR A N 1
ATOM 937 C CA . TYR A 1 120 ? 12.993 4.736 -9.723 1.00 89.25 120 TYR A CA 1
ATOM 938 C C . TYR A 1 120 ? 13.986 4.105 -10.710 1.00 89.25 120 TYR A C 1
ATOM 940 O O . TYR A 1 120 ? 14.004 2.883 -10.854 1.00 89.25 120 TYR A O 1
ATOM 948 N N . PRO A 1 121 ? 14.853 4.888 -11.377 1.00 85.50 121 PRO A N 1
ATOM 949 C CA . PRO A 1 121 ? 15.750 4.364 -12.408 1.00 85.50 121 PRO A CA 1
ATOM 950 C C . PRO A 1 121 ? 16.667 3.245 -11.894 1.00 85.50 121 PRO A C 1
ATOM 952 O O . PRO A 1 121 ? 16.942 2.309 -12.638 1.00 85.50 121 PRO A O 1
ATOM 955 N N . ASN A 1 122 ? 17.069 3.289 -10.619 1.00 85.19 122 ASN A N 1
ATOM 956 C CA . ASN A 1 122 ? 17.921 2.274 -9.987 1.00 85.19 122 ASN A CA 1
ATOM 957 C C . ASN A 1 122 ? 17.257 0.889 -9.949 1.00 85.19 122 ASN A C 1
ATOM 959 O O . ASN A 1 122 ? 17.911 -0.110 -10.222 1.00 85.19 122 ASN A O 1
ATOM 963 N N . ALA A 1 123 ? 15.941 0.837 -9.720 1.00 84.75 123 ALA A N 1
ATOM 964 C CA . ALA A 1 123 ? 15.189 -0.416 -9.730 1.00 84.75 123 ALA A CA 1
ATOM 965 C C . ALA A 1 123 ? 14.999 -0.986 -11.153 1.00 84.75 123 ALA A C 1
ATOM 967 O O . ALA A 1 123 ? 14.610 -2.143 -11.304 1.00 84.75 123 ALA A O 1
ATOM 968 N N . PHE A 1 124 ? 15.238 -0.182 -12.200 1.00 83.31 124 PHE A N 1
ATOM 969 C CA . PHE A 1 124 ? 14.955 -0.531 -13.598 1.00 83.31 124 PHE A CA 1
ATOM 970 C C . PHE A 1 124 ? 16.176 -0.475 -14.549 1.00 83.31 124 PHE A C 1
ATOM 972 O O . PHE A 1 124 ? 16.023 -0.815 -15.724 1.00 83.31 124 PHE A O 1
ATOM 979 N N . GLY A 1 125 ? 17.387 -0.103 -14.108 1.00 71.94 125 GLY A N 1
ATOM 980 C CA . GLY A 1 125 ? 18.592 -0.080 -14.959 1.00 71.94 125 GLY A CA 1
ATOM 981 C C . GLY A 1 125 ? 19.905 -0.098 -14.163 1.00 71.94 125 GLY A C 1
ATOM 982 O O . GLY A 1 125 ? 19.970 0.457 -13.080 1.00 71.94 125 GLY A O 1
ATOM 983 N N . LYS A 1 126 ? 21.018 -0.697 -14.613 1.00 48.44 126 LYS A N 1
ATOM 984 C CA . LYS A 1 126 ? 21.392 -1.378 -15.867 1.00 48.44 126 LYS A CA 1
ATOM 985 C C . LYS A 1 126 ? 21.878 -2.798 -15.539 1.00 48.44 126 LYS A C 1
ATOM 987 O O . LYS A 1 126 ? 22.777 -2.951 -14.724 1.00 48.44 126 LYS A O 1
ATOM 992 N N . GLY A 1 127 ? 21.365 -3.813 -16.236 1.00 49.81 127 GLY A N 1
ATOM 993 C CA . GLY A 1 127 ? 22.043 -5.111 -16.367 1.00 49.81 127 GLY A CA 1
ATOM 994 C C . GLY A 1 127 ? 22.331 -5.890 -15.077 1.00 49.81 127 GLY A C 1
ATOM 995 O O . GLY A 1 127 ? 23.293 -6.654 -15.060 1.00 49.81 127 GLY A O 1
ATOM 996 N N . SER A 1 128 ? 21.534 -5.757 -14.013 1.00 43.47 128 SER A N 1
ATOM 997 C CA . SER A 1 128 ? 21.583 -6.742 -12.931 1.00 43.47 128 SER A CA 1
ATOM 998 C C . SER A 1 128 ? 20.918 -8.026 -13.434 1.00 43.47 128 SER A C 1
ATOM 1000 O O . SER A 1 128 ? 19.785 -8.029 -13.911 1.00 43.47 128 SER A O 1
ATOM 1002 N N . GLY A 1 129 ? 21.669 -9.125 -13.411 1.00 43.84 129 GLY A N 1
ATOM 1003 C CA . GLY A 1 129 ? 21.303 -10.433 -13.953 1.00 43.84 129 GLY A CA 1
ATOM 1004 C C . GLY A 1 129 ? 20.152 -11.147 -13.239 1.00 43.84 129 GLY A C 1
ATOM 1005 O O . GLY A 1 129 ? 20.202 -12.365 -13.094 1.00 43.84 129 GLY A O 1
ATOM 1006 N N . PHE A 1 130 ? 19.087 -10.449 -12.843 1.00 48.41 130 PHE A N 1
ATOM 1007 C CA . PHE A 1 130 ? 17.803 -11.088 -12.582 1.00 48.41 130 PHE A CA 1
ATOM 1008 C C . PHE A 1 130 ? 17.103 -11.344 -13.916 1.00 48.41 130 PHE A C 1
ATOM 1010 O O . PHE A 1 130 ? 16.157 -10.676 -14.326 1.00 48.41 130 PHE A O 1
ATOM 1017 N N . SER A 1 131 ? 17.614 -12.366 -14.607 1.00 40.78 131 SER A N 1
ATOM 1018 C CA . SER A 1 131 ? 16.912 -13.063 -15.677 1.00 40.78 131 SER A CA 1
ATOM 1019 C C . SER A 1 131 ? 15.654 -13.698 -15.084 1.00 40.78 131 SER A C 1
ATOM 1021 O O . SER A 1 131 ? 15.622 -14.875 -14.728 1.00 40.78 131 SER A O 1
ATOM 1023 N N . LEU A 1 132 ? 14.581 -12.916 -14.980 1.00 49.59 132 LEU A N 1
ATOM 1024 C CA . LEU A 1 132 ? 13.247 -13.485 -14.984 1.00 49.59 132 LEU A CA 1
ATOM 1025 C C . LEU A 1 132 ? 13.013 -13.962 -16.414 1.00 49.59 132 LEU A C 1
ATOM 1027 O O . LEU A 1 132 ? 12.579 -13.209 -17.285 1.00 49.59 132 LEU A O 1
ATOM 1031 N N . LYS A 1 133 ? 13.351 -15.231 -16.666 1.00 39.34 133 LYS A N 1
ATOM 1032 C CA . LYS A 1 133 ? 12.873 -15.972 -17.832 1.00 39.34 133 LYS A CA 1
ATOM 1033 C C . LYS A 1 133 ? 11.344 -15.972 -17.791 1.00 39.34 133 LYS A C 1
ATOM 1035 O O . LYS A 1 133 ? 10.733 -16.904 -17.284 1.00 39.34 133 LYS A O 1
ATOM 1040 N N . SER A 1 134 ? 10.719 -14.933 -18.328 1.00 42.41 134 SER A N 1
ATOM 1041 C CA . SER A 1 134 ? 9.301 -14.944 -18.657 1.00 42.41 134 SER A CA 1
ATOM 1042 C C . SER A 1 134 ? 9.182 -15.022 -20.174 1.00 42.41 134 SER A C 1
ATOM 1044 O O . SER A 1 134 ? 9.113 -14.041 -20.908 1.00 42.41 134 SER A O 1
ATOM 1046 N N . SER A 1 135 ? 9.234 -16.262 -20.662 1.00 35.91 135 SER A N 1
ATOM 1047 C CA . SER A 1 135 ? 8.824 -16.590 -22.020 1.00 35.91 135 SER A CA 1
ATOM 1048 C C . SER A 1 135 ? 7.307 -16.417 -22.092 1.00 35.91 135 SER A C 1
ATOM 1050 O O . SER A 1 135 ? 6.545 -17.355 -21.874 1.00 35.91 135 SER A O 1
ATOM 1052 N N . PHE A 1 136 ? 6.849 -15.193 -22.341 1.00 39.75 136 PHE A N 1
ATOM 1053 C CA . PHE A 1 136 ? 5.451 -14.937 -22.662 1.00 39.75 136 PHE A CA 1
ATOM 1054 C C . PHE A 1 136 ? 5.208 -15.300 -24.132 1.00 39.75 136 PHE A C 1
ATOM 1056 O O . PHE A 1 136 ? 5.179 -14.443 -25.010 1.00 39.75 136 PHE A O 1
ATOM 1063 N N . LYS A 1 137 ? 5.006 -16.595 -24.411 1.00 37.69 137 LYS A N 1
ATOM 1064 C CA . LYS A 1 137 ? 4.159 -16.994 -25.542 1.00 37.69 137 LYS A CA 1
ATOM 1065 C C . LYS A 1 137 ? 2.717 -16.890 -25.071 1.00 37.69 137 LYS A C 1
ATOM 1067 O O . LYS A 1 137 ? 2.278 -17.655 -24.216 1.00 37.69 137 LYS A O 1
ATOM 1072 N N . GLY A 1 138 ? 2.010 -15.898 -25.603 1.00 40.59 138 GLY A N 1
ATOM 1073 C CA . GLY A 1 138 ? 0.619 -15.629 -25.281 1.00 40.59 138 GLY A CA 1
ATOM 1074 C C . GLY A 1 138 ? -0.265 -16.850 -25.506 1.00 40.59 138 GLY A C 1
ATOM 1075 O O . GLY A 1 138 ? -0.439 -17.279 -26.636 1.00 40.59 138 GLY A O 1
ATOM 1076 N N . HIS A 1 139 ? -0.846 -17.356 -24.422 1.00 33.81 139 HIS A N 1
ATOM 1077 C CA . HIS A 1 139 ? -2.144 -18.017 -24.416 1.00 33.81 139 HIS A CA 1
ATOM 1078 C C . HIS A 1 139 ? -2.878 -17.526 -23.165 1.00 33.81 139 HIS A C 1
ATOM 1080 O O . HIS A 1 139 ? -2.405 -17.693 -22.040 1.00 33.81 139 HIS A O 1
ATOM 1086 N N . ARG A 1 140 ? -4.023 -16.862 -23.359 1.00 47.28 140 ARG A N 1
ATOM 1087 C CA . ARG A 1 140 ? -4.975 -16.576 -22.280 1.00 47.28 140 ARG A CA 1
ATOM 1088 C C . ARG A 1 140 ? -5.468 -17.916 -21.730 1.00 47.28 140 ARG A C 1
ATOM 1090 O O . ARG A 1 140 ? -6.355 -18.516 -22.323 1.00 47.28 140 ARG A O 1
ATOM 1097 N N . SER A 1 141 ? -4.942 -18.372 -20.597 1.00 38.06 141 SER A N 1
ATOM 1098 C CA . SER A 1 141 ? -5.603 -19.413 -19.805 1.00 38.06 141 SER A CA 1
ATOM 1099 C C . SER A 1 141 ? -5.102 -19.451 -18.364 1.00 38.06 141 SER A C 1
ATOM 1101 O O . SER A 1 141 ? -3.911 -19.610 -18.125 1.00 38.06 141 SER A O 1
ATOM 1103 N N . SER A 1 142 ? -6.063 -19.364 -17.439 1.00 37.94 142 SER A N 1
ATOM 1104 C CA . SER A 1 142 ? -6.065 -19.906 -16.073 1.00 37.94 142 SER A CA 1
ATOM 1105 C C . SER A 1 142 ? -4.817 -19.648 -15.216 1.00 37.94 142 SER A C 1
ATOM 1107 O O . SER A 1 142 ? -3.865 -20.428 -15.195 1.00 37.94 142 SER A O 1
ATOM 1109 N N . VAL A 1 143 ? -4.842 -18.554 -14.447 1.00 39.06 143 VAL A N 1
ATOM 1110 C CA . VAL A 1 143 ? -3.747 -18.203 -13.537 1.00 39.06 143 VAL A CA 1
ATOM 1111 C C . VAL A 1 143 ? -3.830 -19.057 -12.269 1.00 39.06 143 VAL A C 1
ATOM 1113 O O . VAL A 1 143 ? -4.581 -18.762 -11.341 1.00 39.06 143 VAL A O 1
ATOM 1116 N N . LYS A 1 144 ? -3.026 -20.122 -12.218 1.00 33.16 144 LYS A N 1
ATOM 1117 C CA . LYS A 1 144 ? -2.637 -20.769 -10.961 1.00 33.16 144 LYS A CA 1
ATOM 1118 C C . LYS A 1 144 ? -1.608 -19.874 -10.265 1.00 33.16 144 LYS A C 1
ATOM 1120 O O . LYS A 1 144 ? -0.435 -19.883 -10.625 1.00 33.16 144 LYS A O 1
ATOM 1125 N N . PHE A 1 145 ? -2.039 -19.107 -9.266 1.00 32.91 145 PHE A N 1
ATOM 1126 C CA . PHE A 1 145 ? -1.134 -18.387 -8.366 1.00 32.91 145 PHE A CA 1
ATOM 1127 C C . PHE A 1 145 ? -0.562 -19.357 -7.327 1.00 32.91 145 PHE A C 1
ATOM 1129 O O . PHE A 1 145 ? -1.136 -19.563 -6.259 1.00 32.91 145 PHE A O 1
ATOM 1136 N N . GLY A 1 146 ? 0.558 -19.987 -7.676 1.00 31.88 146 GLY A N 1
ATOM 1137 C CA . GLY A 1 146 ? 1.321 -20.863 -6.798 1.00 31.88 146 GLY A CA 1
ATOM 1138 C C . GLY A 1 146 ? 2.661 -20.249 -6.395 1.00 31.88 146 GLY A C 1
ATOM 1139 O O . GLY A 1 146 ? 3.543 -20.124 -7.232 1.00 31.88 146 GLY A O 1
ATOM 1140 N N . VAL A 1 147 ? 2.782 -20.001 -5.085 1.00 39.44 147 VAL A N 1
ATOM 1141 C CA . VAL A 1 147 ? 4.003 -19.997 -4.253 1.00 39.44 147 VAL A CA 1
ATOM 1142 C C . VAL A 1 147 ? 4.980 -18.823 -4.405 1.00 39.44 147 VAL A C 1
ATOM 1144 O O . VAL A 1 147 ? 5.458 -18.527 -5.488 1.00 39.44 147 VAL A O 1
ATOM 1147 N N . MET A 1 148 ? 5.344 -18.219 -3.262 1.00 36.03 148 MET A N 1
ATOM 1148 C CA . MET A 1 148 ? 6.734 -17.875 -2.909 1.00 36.03 148 MET A CA 1
ATOM 1149 C C . MET A 1 148 ? 6.802 -17.472 -1.427 1.00 36.03 148 MET A C 1
ATOM 1151 O O . MET A 1 148 ? 6.473 -16.352 -1.037 1.00 36.03 148 MET A O 1
ATOM 1155 N N . ALA A 1 149 ? 7.216 -18.443 -0.612 1.00 35.53 149 ALA A N 1
ATOM 1156 C CA . ALA A 1 149 ? 7.510 -18.344 0.815 1.00 35.53 149 ALA A CA 1
ATOM 1157 C C . ALA A 1 149 ? 8.965 -17.890 1.093 1.00 35.53 149 ALA A C 1
ATOM 1159 O O . ALA A 1 149 ? 9.409 -17.912 2.237 1.00 35.53 149 ALA A O 1
ATOM 1160 N N . ASP A 1 150 ? 9.720 -17.463 0.076 1.00 35.31 150 ASP A N 1
ATOM 1161 C CA . ASP A 1 150 ? 11.182 -17.320 0.179 1.00 35.31 150 ASP A CA 1
ATOM 1162 C C . ASP A 1 150 ? 11.702 -15.934 0.596 1.00 35.31 150 ASP A C 1
ATOM 1164 O O . ASP A 1 150 ? 12.879 -15.795 0.915 1.00 35.31 150 ASP A O 1
ATOM 1168 N N . VAL A 1 151 ? 10.846 -14.913 0.719 1.00 42.97 151 VAL A N 1
ATOM 1169 C CA . VAL A 1 151 ? 11.256 -13.598 1.275 1.00 42.97 151 VAL A CA 1
ATOM 1170 C C . VAL A 1 151 ? 11.191 -13.570 2.814 1.00 42.97 151 VAL A C 1
ATOM 1172 O O . VAL A 1 151 ? 11.714 -12.660 3.450 1.00 42.97 151 VAL A O 1
ATOM 1175 N N . ALA A 1 152 ? 10.611 -14.594 3.451 1.00 37.50 152 ALA A N 1
ATOM 1176 C CA . ALA A 1 152 ? 10.545 -14.689 4.913 1.00 37.50 152 ALA A CA 1
ATOM 1177 C C . ALA A 1 152 ? 11.856 -15.182 5.562 1.00 37.50 152 ALA A C 1
ATOM 1179 O O . ALA A 1 152 ? 12.052 -14.976 6.757 1.00 37.50 152 ALA A O 1
ATOM 1180 N N . LYS A 1 153 ? 12.770 -15.801 4.799 1.00 36.59 153 LYS A N 1
ATOM 1181 C CA . LYS A 1 153 ? 13.992 -16.421 5.348 1.00 36.59 153 LYS A CA 1
ATOM 1182 C C . LYS A 1 153 ? 15.152 -15.461 5.618 1.00 36.59 153 LYS A C 1
ATOM 1184 O O . LYS A 1 153 ? 16.065 -15.833 6.344 1.00 36.59 153 LYS A O 1
ATOM 1189 N N . ARG A 1 154 ? 15.144 -14.236 5.079 1.00 40.62 154 ARG A N 1
ATOM 1190 C CA . ARG A 1 154 ? 16.245 -13.274 5.309 1.00 40.62 154 ARG A CA 1
ATOM 1191 C C . ARG A 1 154 ? 16.141 -12.510 6.632 1.00 40.62 154 ARG A C 1
ATOM 1193 O O . ARG A 1 154 ? 17.128 -11.946 7.076 1.00 40.62 154 ARG A O 1
ATOM 1200 N N . HIS A 1 155 ? 14.980 -12.543 7.289 1.00 41.09 155 HIS A N 1
ATOM 1201 C CA . HIS A 1 155 ? 14.722 -11.807 8.533 1.00 41.09 155 HIS A CA 1
ATOM 1202 C C . HIS A 1 155 ? 14.440 -12.711 9.746 1.00 41.09 155 HIS A C 1
ATOM 1204 O O . HIS A 1 155 ? 13.930 -12.245 10.762 1.00 41.09 155 HIS A O 1
ATOM 1210 N N . SER A 1 156 ? 14.777 -14.001 9.663 1.00 33.91 156 SER A N 1
ATOM 1211 C CA . SER A 1 156 ? 14.744 -14.932 10.795 1.00 33.91 156 SER A CA 1
ATOM 1212 C C . SER A 1 156 ? 16.166 -15.221 11.284 1.00 33.91 156 SER A C 1
ATOM 1214 O O . SER A 1 156 ? 16.688 -16.313 11.079 1.00 33.91 156 SER A O 1
ATOM 1216 N N . PHE A 1 157 ? 16.803 -14.235 11.910 1.00 35.72 157 PHE A N 1
ATOM 1217 C CA . PHE A 1 157 ? 17.969 -14.455 12.764 1.00 35.72 157 PHE A CA 1
ATOM 1218 C C . PHE A 1 157 ? 17.661 -13.836 14.128 1.00 35.72 157 PHE A C 1
ATOM 1220 O O . PHE A 1 157 ? 17.442 -12.631 14.225 1.00 35.72 157 PHE A O 1
ATOM 1227 N N . GLY A 1 158 ? 17.597 -14.682 15.160 1.00 33.91 158 GLY A N 1
ATOM 1228 C CA . GLY A 1 158 ? 17.458 -14.265 16.557 1.00 33.91 158 GLY A CA 1
ATOM 1229 C C . GLY A 1 158 ? 16.123 -14.605 17.222 1.00 33.91 158 GLY A C 1
ATOM 1230 O O . GLY A 1 158 ? 15.447 -13.711 17.718 1.00 33.91 158 GLY A O 1
ATOM 1231 N N . LEU A 1 159 ? 15.754 -15.890 17.278 1.00 37.88 159 LEU A N 1
ATOM 1232 C CA . LEU A 1 159 ? 14.884 -16.399 18.346 1.00 37.88 159 LEU A CA 1
ATOM 1233 C C . LEU A 1 159 ? 15.455 -17.726 18.874 1.00 37.88 159 LEU A C 1
ATOM 1235 O O . LEU A 1 159 ? 15.054 -18.815 18.480 1.00 37.88 159 LEU A O 1
ATOM 1239 N N . SER A 1 160 ? 16.456 -17.584 19.728 1.00 31.53 160 SER A N 1
ATOM 1240 C CA . SER A 1 160 ? 17.013 -18.587 20.637 1.00 31.53 160 SER A CA 1
ATOM 1241 C C . SER A 1 160 ? 17.621 -17.726 21.739 1.00 31.53 160 SER A C 1
ATOM 1243 O O . SER A 1 160 ? 18.566 -16.992 21.475 1.00 31.53 160 SER A O 1
ATOM 1245 N N . ASP A 1 161 ? 16.961 -17.539 22.871 1.00 33.22 161 ASP A N 1
ATOM 1246 C CA . ASP A 1 161 ? 17.111 -18.449 23.997 1.00 33.22 161 ASP A CA 1
ATOM 1247 C C . ASP A 1 161 ? 16.080 -18.062 25.070 1.00 33.22 161 ASP A C 1
ATOM 1249 O O . ASP A 1 161 ? 15.959 -16.875 25.370 1.00 33.22 161 ASP A O 1
ATOM 1253 N N . LEU A 1 162 ? 15.304 -19.031 25.562 1.00 35.56 162 LEU A N 1
ATOM 1254 C CA . LEU A 1 162 ? 14.553 -19.049 26.831 1.00 35.56 162 LEU A CA 1
ATOM 1255 C C . LEU A 1 162 ? 13.662 -20.299 26.800 1.00 35.56 162 LEU A C 1
ATOM 1257 O O . LEU A 1 162 ? 12.458 -20.232 26.539 1.00 35.56 162 LEU A O 1
ATOM 1261 N N . SER A 1 163 ? 14.292 -21.454 27.009 1.00 32.88 163 SER A N 1
ATOM 1262 C CA . SER A 1 163 ? 13.585 -22.682 27.368 1.00 32.88 163 SER A CA 1
ATOM 1263 C C . SER A 1 163 ? 13.684 -22.893 28.875 1.00 32.88 163 SER A C 1
ATOM 1265 O O . SER A 1 163 ? 14.743 -22.690 29.460 1.00 32.88 163 SER A O 1
ATOM 1267 N N . ASP A 1 164 ? 12.561 -23.344 29.429 1.00 34.34 164 ASP A N 1
ATOM 1268 C CA . ASP A 1 164 ? 12.430 -24.185 30.618 1.00 34.34 164 ASP A CA 1
ATOM 1269 C C . ASP A 1 164 ? 12.716 -23.588 32.002 1.00 34.34 164 ASP A C 1
ATOM 1271 O O . ASP A 1 164 ? 13.854 -23.507 32.441 1.00 34.34 164 ASP A O 1
ATOM 1275 N N . GLU A 1 165 ? 11.643 -23.366 32.779 1.00 34.03 165 GLU A N 1
ATOM 1276 C CA . GLU A 1 165 ? 11.482 -24.142 34.018 1.00 34.03 165 GLU A CA 1
ATOM 1277 C C . GLU A 1 165 ? 10.042 -24.136 34.585 1.00 34.03 165 GLU A C 1
ATOM 1279 O O . GLU A 1 165 ? 9.412 -23.095 34.749 1.00 34.03 165 GLU A O 1
ATOM 1284 N N . LYS A 1 166 ? 9.611 -25.346 34.975 1.00 33.38 166 LYS A N 1
ATOM 1285 C CA . LYS A 1 166 ? 8.605 -25.716 35.998 1.00 33.38 166 LYS A CA 1
ATOM 1286 C C . LYS A 1 166 ? 7.122 -25.838 35.615 1.00 33.38 166 LYS A C 1
ATOM 1288 O O . LYS A 1 166 ? 6.289 -24.953 35.785 1.00 33.38 166 LYS A O 1
ATOM 1293 N N . ARG A 1 167 ? 6.832 -27.073 35.192 1.00 34.59 167 ARG A N 1
ATOM 1294 C CA . ARG A 1 167 ? 5.630 -27.885 35.452 1.00 34.59 167 ARG A CA 1
ATOM 1295 C C . ARG A 1 167 ? 5.591 -28.320 36.938 1.00 34.59 167 ARG A C 1
ATOM 1297 O O . ARG A 1 167 ? 6.639 -28.263 37.576 1.00 34.59 167 ARG A O 1
ATOM 1304 N N . GLU A 1 168 ? 4.436 -28.843 37.385 1.00 35.06 168 GLU A N 1
ATOM 1305 C CA . GLU A 1 168 ? 4.059 -29.327 38.746 1.00 35.06 168 GLU A CA 1
ATOM 1306 C C . GLU A 1 168 ? 3.479 -28.196 39.632 1.00 35.06 168 GLU A C 1
ATOM 1308 O O . GLU A 1 168 ? 4.064 -27.127 39.722 1.00 35.06 168 GLU A O 1
ATOM 1313 N N . ASP A 1 169 ? 2.345 -28.280 40.330 1.00 35.66 169 ASP A N 1
ATOM 1314 C CA . ASP A 1 169 ? 1.345 -29.318 40.588 1.00 35.66 169 ASP A CA 1
ATOM 1315 C C . ASP A 1 169 ? 0.124 -28.587 41.211 1.00 35.66 169 ASP A C 1
ATOM 1317 O O . ASP A 1 169 ? 0.305 -27.618 41.952 1.00 35.66 169 ASP A O 1
ATOM 1321 N N . SER A 1 170 ? -1.121 -28.978 40.924 1.00 38.75 170 SER A N 1
ATOM 1322 C CA . SER A 1 170 ? -2.242 -28.602 41.807 1.00 38.75 170 SER A CA 1
ATOM 1323 C C . SER A 1 170 ? -3.364 -29.632 41.762 1.00 38.75 170 SER A C 1
ATOM 1325 O O . SER A 1 170 ? -4.278 -29.629 40.939 1.00 38.75 170 SER A O 1
ATOM 1327 N N . THR A 1 171 ? -3.273 -30.527 42.733 1.00 43.75 171 THR A N 1
ATOM 1328 C CA . THR A 1 171 ? -4.352 -31.345 43.263 1.00 43.75 171 THR A CA 1
ATOM 1329 C C . THR A 1 171 ? -5.322 -30.462 44.062 1.00 43.75 171 THR A C 1
ATOM 1331 O O . THR A 1 171 ? -4.928 -29.818 45.027 1.00 43.75 171 THR A O 1
ATOM 1334 N N . THR A 1 172 ? -6.611 -30.426 43.700 1.00 43.00 172 THR A N 1
ATOM 1335 C CA . THR A 1 172 ? -7.721 -30.074 44.618 1.00 43.00 172 THR A CA 1
ATOM 1336 C C . THR A 1 172 ? -9.041 -30.699 44.130 1.00 43.00 172 THR A C 1
ATOM 1338 O O . THR A 1 172 ? -9.774 -30.160 43.311 1.00 43.00 172 THR A O 1
ATOM 1341 N N . THR A 1 173 ? -9.281 -31.921 44.597 1.00 37.62 173 THR A N 1
ATOM 1342 C CA . THR A 1 173 ? -10.489 -32.447 45.264 1.00 37.62 173 THR A CA 1
ATOM 1343 C C . THR A 1 173 ? -11.854 -31.715 45.136 1.00 37.62 173 THR A C 1
ATOM 1345 O O . THR A 1 173 ? -12.096 -30.756 45.857 1.00 37.62 173 THR A O 1
ATOM 1348 N N . ARG A 1 174 ? -12.780 -32.367 44.381 1.00 35.47 174 ARG A N 1
ATOM 1349 C CA . ARG A 1 174 ? -14.230 -32.698 44.640 1.00 35.47 174 ARG A CA 1
ATOM 1350 C C . ARG A 1 174 ? -15.317 -31.584 44.777 1.00 35.47 174 ARG A C 1
ATOM 1352 O O . ARG A 1 174 ? -14.985 -30.463 45.124 1.00 35.47 174 ARG A O 1
ATOM 1359 N N . PRO A 1 175 ? -16.644 -31.914 44.750 1.00 50.81 175 PRO A N 1
ATOM 1360 C CA . PRO A 1 175 ? -17.401 -32.906 43.951 1.00 50.81 175 PRO A CA 1
ATOM 1361 C C . PRO A 1 175 ? -18.816 -32.427 43.467 1.00 50.81 175 PRO A C 1
ATOM 1363 O O . PRO A 1 175 ? -19.318 -31.389 43.873 1.00 50.81 175 PRO A O 1
ATOM 1366 N N . SER A 1 176 ? -19.495 -33.316 42.721 1.00 42.62 176 SER A N 1
ATOM 1367 C CA . SER A 1 176 ? -20.950 -33.618 42.733 1.00 42.62 176 SER A CA 1
ATOM 1368 C C . SER A 1 176 ? -22.023 -32.726 42.067 1.00 42.62 176 SER A C 1
ATOM 1370 O O . SER A 1 176 ? -22.249 -31.575 42.409 1.00 42.62 176 SER A O 1
ATOM 1372 N N . SER A 1 177 ? -22.816 -33.445 41.253 1.00 45.09 177 SER A N 1
ATOM 1373 C CA . SER A 1 177 ? -24.265 -33.360 40.980 1.00 45.09 177 SER A CA 1
ATOM 1374 C C . SER A 1 177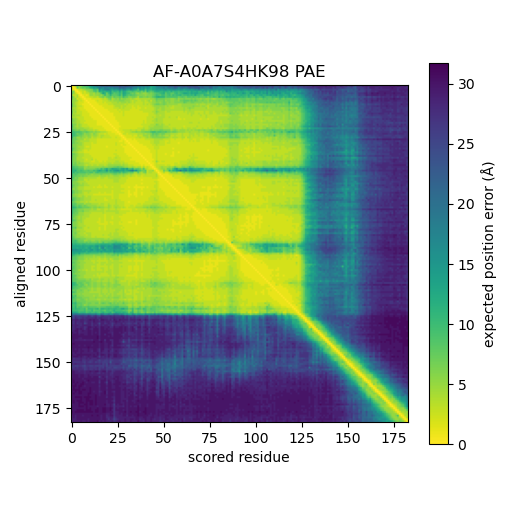 ? -24.851 -32.142 40.257 1.00 45.09 177 SER A C 1
ATOM 1376 O O . SER A 1 177 ? -24.930 -31.054 40.810 1.00 45.09 177 SER A O 1
ATOM 1378 N N . CYS A 1 178 ? -25.464 -32.390 39.093 1.00 41.81 178 CYS A N 1
ATOM 1379 C CA . CYS A 1 178 ? -26.928 -32.481 39.009 1.00 41.81 178 CYS A CA 1
ATOM 1380 C C . CYS A 1 178 ? -27.376 -32.981 37.628 1.00 41.81 178 CYS A C 1
ATOM 1382 O O . CYS A 1 178 ? -27.075 -32.385 36.597 1.00 41.81 178 CYS A O 1
ATOM 1384 N N . LEU A 1 179 ? -28.124 -34.088 37.640 1.00 49.31 179 LEU A N 1
ATOM 1385 C CA . LEU A 1 179 ? -28.944 -34.554 36.528 1.00 49.31 179 LEU A CA 1
ATOM 1386 C C . LEU A 1 179 ? -29.966 -33.476 36.145 1.00 49.31 179 LEU A C 1
ATOM 1388 O O . LEU A 1 179 ? -30.710 -33.001 37.002 1.00 49.31 179 LEU A O 1
ATOM 1392 N N . GLN A 1 180 ? -30.094 -33.185 34.852 1.00 47.69 180 GLN A N 1
ATOM 1393 C CA . GLN A 1 180 ? -31.264 -32.504 34.305 1.00 47.69 180 GLN A CA 1
ATOM 1394 C C . GLN A 1 180 ? -31.956 -33.407 33.287 1.00 47.69 180 GLN A C 1
ATOM 1396 O O . GLN A 1 180 ? -31.465 -33.656 32.190 1.00 47.69 180 GLN A O 1
ATOM 1401 N N . LYS A 1 181 ? -33.122 -33.897 33.721 1.00 45.88 181 LYS A N 1
ATOM 1402 C CA . LYS A 1 181 ? -34.190 -34.495 32.916 1.00 45.88 181 LYS A CA 1
ATOM 1403 C C . LYS A 1 181 ? -34.495 -33.617 31.703 1.00 45.88 181 LYS A C 1
ATOM 1405 O O . LYS A 1 181 ? -34.729 -32.424 31.896 1.00 45.88 181 LYS A O 1
ATOM 1410 N N . AR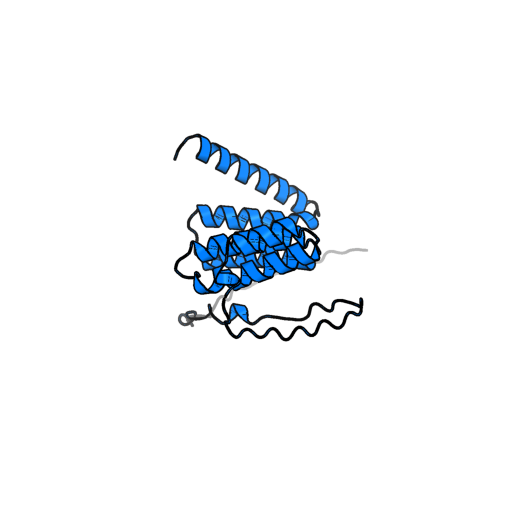G A 1 182 ? -34.641 -34.209 30.516 1.00 42.62 182 ARG A N 1
ATOM 1411 C CA . ARG A 1 182 ? -35.500 -33.674 29.450 1.00 42.62 182 ARG A CA 1
ATOM 1412 C C . ARG A 1 182 ? -36.081 -34.807 28.596 1.00 42.62 182 ARG A C 1
ATOM 1414 O O . ARG A 1 182 ? -35.330 -35.459 27.884 1.00 42.62 182 ARG A O 1
ATOM 1421 N N . GLN A 1 183 ? -37.412 -34.873 28.694 1.00 52.03 183 GLN A N 1
ATOM 1422 C CA . GLN A 1 183 ? -38.439 -35.444 27.810 1.00 52.03 183 GLN A CA 1
ATOM 1423 C C . GLN A 1 183 ? -38.550 -36.962 27.707 1.00 52.03 183 GLN A C 1
ATOM 1425 O O . GLN A 1 183 ? -37.595 -37.618 27.252 1.00 52.03 183 GLN A O 1
#